Protein AF-A0A101W9V2-F1 (afdb_monomer_lite)

Sequence (228 aa):
MIPETSNEPDVVETITKSPEIYGIEGEDIVIRKGPGEKYEKLINVKATEALGETNYAQVDYSVKVIIQETNGDWSKIKVVDPEWLSNTHIGWILTKNILKSNSENEVDLKNLDSNDYEIIKTDHNSDVENFHVLIKQKAFDKESVFQFIKRFRNEHCSMNCNVLVYDSKSILPLIDKYPLKGKEYINLADHFISMSSFDAVNLKSWYPFQDFQYKEYGGQNWKKEKIK

Structure (mmCIF, N/CA/C/O backbone):
data_AF-A0A101W9V2-F1
#
_entry.id   AF-A0A101W9V2-F1
#
loop_
_atom_site.group_PDB
_atom_site.id
_atom_site.type_symbol
_atom_site.label_atom_id
_atom_site.label_alt_id
_atom_site.label_comp_id
_atom_site.label_asym_id
_atom_site.label_entity_id
_atom_site.label_seq_id
_atom_site.pdbx_PDB_ins_code
_atom_site.Cartn_x
_atom_site.Cartn_y
_atom_site.Cartn_z
_atom_site.occupancy
_atom_site.B_iso_or_equiv
_atom_site.auth_seq_id
_atom_site.auth_comp_id
_atom_site.auth_asym_id
_atom_site.auth_atom_id
_atom_site.pdbx_PDB_model_num
ATOM 1 N N . MET A 1 1 ? -68.524 35.573 22.259 1.00 42.28 1 MET A N 1
ATOM 2 C CA . MET A 1 1 ? -67.847 34.603 21.376 1.00 42.28 1 MET A CA 1
ATOM 3 C C . MET A 1 1 ? -66.360 34.855 21.498 1.00 42.28 1 MET A C 1
ATOM 5 O O . MET A 1 1 ? -65.905 35.907 21.078 1.00 42.28 1 MET A O 1
ATOM 9 N N . ILE A 1 2 ? -65.657 33.960 22.184 1.00 40.25 2 ILE A N 1
ATOM 10 C CA . ILE A 1 2 ? -64.198 33.964 22.336 1.00 40.25 2 ILE A CA 1
ATOM 11 C C . ILE A 1 2 ? -63.681 32.952 21.306 1.00 40.25 2 ILE A C 1
ATOM 13 O O . ILE A 1 2 ? -64.271 31.872 21.245 1.00 40.25 2 ILE A O 1
ATOM 17 N N . PRO A 1 3 ? -62.660 33.248 20.487 1.00 44.25 3 PRO A N 1
ATOM 18 C CA . PRO A 1 3 ? -62.034 32.221 19.676 1.00 44.25 3 PRO A CA 1
ATOM 19 C C . PRO A 1 3 ? -60.980 31.489 20.515 1.00 44.25 3 PRO A C 1
ATOM 21 O O . PRO A 1 3 ? -60.099 32.109 21.109 1.00 44.25 3 PRO A O 1
ATOM 24 N N . GLU A 1 4 ? -61.098 30.166 20.570 1.00 41.25 4 GLU A N 1
ATOM 25 C CA . GLU A 1 4 ? -60.049 29.269 21.045 1.00 41.25 4 GLU A CA 1
ATOM 26 C C . GLU A 1 4 ? -58.941 29.213 19.988 1.00 41.25 4 GLU A C 1
ATOM 28 O O . GLU A 1 4 ? -59.184 28.851 18.838 1.00 41.25 4 GLU A O 1
ATOM 33 N N . THR A 1 5 ? -57.718 29.576 20.366 1.00 39.78 5 THR A N 1
ATOM 34 C CA . THR A 1 5 ? -56.515 29.287 19.581 1.00 39.78 5 THR A CA 1
ATOM 35 C C . THR A 1 5 ? -55.883 28.012 20.126 1.00 39.78 5 THR A C 1
ATOM 37 O O . THR A 1 5 ? -55.373 27.994 21.247 1.00 39.78 5 THR A O 1
ATOM 40 N N . SER A 1 6 ? -55.943 26.946 19.332 1.00 39.81 6 SER A N 1
ATOM 41 C CA . SER A 1 6 ? -55.243 25.683 19.550 1.00 39.81 6 SER A CA 1
ATOM 42 C C . SER A 1 6 ? -53.740 25.860 19.314 1.00 39.81 6 SER A C 1
ATOM 44 O O . SER A 1 6 ? -53.325 26.125 18.187 1.00 39.81 6 SER A O 1
ATOM 46 N N . ASN A 1 7 ? -52.929 25.690 20.358 1.00 43.44 7 ASN A N 1
ATOM 47 C CA . ASN A 1 7 ? -51.488 25.480 20.220 1.00 43.44 7 ASN A CA 1
ATOM 48 C C . ASN A 1 7 ? -51.233 23.989 19.952 1.00 43.44 7 ASN A C 1
ATOM 50 O O . ASN A 1 7 ? -51.369 23.173 20.865 1.00 43.44 7 ASN A O 1
ATOM 54 N N . GLU A 1 8 ? -50.848 23.641 18.725 1.00 44.44 8 GLU A N 1
ATOM 55 C CA . GLU A 1 8 ? -50.076 22.421 18.467 1.00 44.44 8 GLU A CA 1
ATOM 56 C C . GLU A 1 8 ? -48.615 22.666 18.880 1.00 44.44 8 GLU A C 1
ATOM 58 O O . GLU A 1 8 ? -48.082 23.743 18.605 1.00 44.44 8 GLU A O 1
ATOM 63 N N . PRO A 1 9 ? -47.951 21.721 19.566 1.00 45.69 9 PRO A N 1
ATOM 64 C CA . PRO A 1 9 ? -46.537 21.856 19.877 1.00 45.69 9 PRO A CA 1
ATOM 65 C C . PRO A 1 9 ? -45.683 21.556 18.638 1.00 45.69 9 PRO A C 1
ATOM 67 O O . PRO A 1 9 ? -45.790 20.482 18.045 1.00 45.69 9 PRO A O 1
ATOM 70 N N . ASP A 1 10 ? -44.800 22.498 18.303 1.00 40.62 10 ASP A N 1
ATOM 71 C CA . ASP A 1 10 ? -43.736 22.333 17.314 1.00 40.62 10 ASP A CA 1
ATOM 72 C C . ASP A 1 10 ? -42.898 21.081 17.617 1.00 40.62 10 ASP A C 1
ATOM 74 O O . ASP A 1 10 ? -42.246 20.964 18.662 1.00 40.62 10 ASP A O 1
ATOM 78 N N . VAL A 1 11 ? -42.895 20.138 16.675 1.00 44.19 11 VAL A N 1
ATOM 79 C CA . VAL A 1 11 ? -41.969 19.006 16.660 1.00 44.19 11 VAL A CA 1
ATOM 80 C C . VAL A 1 11 ? -40.586 19.554 16.325 1.00 44.19 11 VAL A C 1
ATOM 82 O O . VAL A 1 11 ? -40.285 19.876 15.179 1.00 44.19 11 VAL A O 1
ATOM 85 N N . VAL A 1 12 ? -39.728 19.666 17.337 1.00 44.28 12 VAL A N 1
ATOM 86 C CA . VAL A 1 12 ? -38.306 19.952 17.139 1.00 44.28 12 VAL A CA 1
ATOM 87 C C . VAL A 1 12 ? -37.657 18.700 16.548 1.00 44.28 12 VAL A C 1
ATOM 89 O O . VAL A 1 12 ? -37.284 17.776 17.274 1.00 44.28 12 VAL A O 1
ATOM 92 N N . GLU A 1 13 ? -37.537 18.652 15.221 1.00 43.09 13 GLU A N 1
ATOM 93 C CA . GLU A 1 13 ? -36.696 17.672 14.534 1.00 43.09 13 GLU A CA 1
ATOM 94 C C . GLU A 1 13 ? -35.244 17.855 14.991 1.00 43.09 13 GLU A C 1
ATOM 96 O O . GLU A 1 13 ? -34.542 18.805 14.641 1.00 43.09 13 GLU A O 1
ATOM 101 N N . THR A 1 14 ? -34.786 16.926 15.823 1.00 39.94 14 THR A N 1
ATOM 102 C CA . THR A 1 14 ? -33.382 16.817 16.200 1.00 39.94 14 THR A CA 1
ATOM 103 C C . THR A 1 14 ? -32.626 16.230 15.015 1.00 39.94 14 THR A C 1
ATOM 105 O O . THR A 1 14 ? -32.646 15.027 14.776 1.00 39.94 14 THR A O 1
ATOM 108 N N . ILE A 1 15 ? -31.951 17.090 14.251 1.00 40.84 15 ILE A N 1
ATOM 109 C CA . ILE A 1 15 ? -31.034 16.678 13.185 1.00 40.84 15 ILE A CA 1
ATOM 110 C C . ILE A 1 15 ? -29.834 15.979 13.843 1.00 40.84 15 ILE A C 1
ATOM 112 O O . ILE A 1 15 ? -28.848 16.610 14.229 1.00 40.84 15 ILE A O 1
ATOM 116 N N . THR A 1 16 ? -29.909 14.660 14.015 1.00 44.31 16 THR A N 1
ATOM 117 C CA . THR A 1 16 ? -28.763 13.845 14.426 1.00 44.31 16 THR A CA 1
ATOM 118 C C . THR A 1 16 ? -27.780 13.774 13.267 1.00 44.31 16 THR A C 1
ATOM 120 O O . THR A 1 16 ? -28.012 13.064 12.290 1.00 44.31 16 THR A O 1
ATOM 123 N N . LYS A 1 17 ? -26.680 14.527 13.362 1.00 65.00 17 LYS A N 1
ATOM 124 C CA . LYS A 1 17 ? -25.562 14.441 12.418 1.00 65.00 17 LYS A CA 1
ATOM 125 C C . LYS A 1 17 ? -25.065 12.992 12.373 1.00 65.00 17 LYS A C 1
ATOM 127 O O . LYS A 1 17 ? -24.653 12.454 13.401 1.00 65.00 17 LYS A O 1
ATOM 132 N N . SER A 1 18 ? -25.121 12.369 11.198 1.00 72.44 18 SER A N 1
ATOM 133 C CA . SER A 1 18 ? -24.593 11.022 10.981 1.00 72.44 18 SER A CA 1
ATOM 134 C C . SER A 1 18 ? -23.120 10.955 11.406 1.00 72.44 18 SER A C 1
ATOM 136 O O . SER A 1 18 ? -22.381 11.917 11.160 1.00 72.44 18 SER A O 1
ATOM 138 N N . PRO A 1 19 ? -22.675 9.860 12.047 1.00 83.25 19 PRO A N 1
ATOM 139 C CA . PRO A 1 19 ? -21.282 9.719 12.448 1.00 83.25 19 PRO A CA 1
ATOM 140 C C . PRO A 1 19 ? -20.372 9.743 11.216 1.00 83.25 19 PRO A C 1
ATOM 142 O O . PRO A 1 19 ? -20.671 9.117 10.200 1.00 83.25 19 PRO A O 1
ATOM 145 N N . GLU A 1 20 ? -19.262 10.475 11.310 1.00 91.62 20 GLU A N 1
ATOM 146 C CA . GLU A 1 20 ? -18.249 10.512 10.256 1.00 91.62 20 GLU A CA 1
ATOM 147 C C . GLU A 1 20 ? -17.560 9.144 10.154 1.00 91.62 20 GLU A C 1
ATOM 149 O O . GLU A 1 20 ? -17.212 8.528 11.168 1.00 91.62 20 GLU A O 1
ATOM 154 N N . ILE A 1 21 ? -17.399 8.661 8.921 1.00 92.56 21 ILE A N 1
ATOM 155 C CA . ILE A 1 21 ? -16.782 7.372 8.610 1.00 92.56 21 ILE A CA 1
ATOM 156 C C . ILE A 1 21 ? -15.346 7.619 8.154 1.00 92.56 21 ILE A C 1
ATOM 158 O O . ILE A 1 21 ? -15.103 8.388 7.227 1.00 92.56 21 ILE A O 1
ATOM 162 N N . TYR A 1 22 ? -14.404 6.920 8.776 1.00 93.06 22 TYR A N 1
ATOM 163 C CA . TYR A 1 22 ? -12.976 7.045 8.515 1.00 93.06 22 TYR A CA 1
ATOM 164 C C . TYR A 1 22 ? -12.409 5.769 7.896 1.00 93.06 22 TYR A C 1
ATOM 166 O O . TYR A 1 22 ? -12.866 4.659 8.178 1.00 93.06 22 TYR A O 1
ATOM 174 N N . GLY A 1 23 ? -11.378 5.931 7.067 1.00 91.88 23 GLY A N 1
ATOM 175 C CA . GLY A 1 23 ? -10.517 4.824 6.653 1.00 91.88 23 GLY A CA 1
ATOM 176 C C . GLY A 1 23 ? -9.384 4.583 7.651 1.00 91.88 23 GLY A C 1
ATOM 177 O O . GLY A 1 23 ? -9.126 5.405 8.534 1.00 91.88 23 GLY A O 1
ATOM 178 N N . ILE A 1 24 ? -8.678 3.472 7.471 1.00 92.75 24 ILE A N 1
ATOM 179 C CA . ILE A 1 24 ? -7.493 3.113 8.251 1.00 92.75 24 ILE A CA 1
ATOM 180 C C . ILE A 1 24 ? -6.229 3.266 7.393 1.00 92.75 24 ILE A C 1
ATOM 182 O O . ILE A 1 24 ? -6.219 2.947 6.206 1.00 92.75 24 ILE A O 1
ATOM 186 N N . GLU A 1 25 ? -5.158 3.769 8.001 1.00 89.81 25 GLU A N 1
ATOM 187 C CA . GLU A 1 25 ? -3.814 3.826 7.430 1.00 89.81 25 GLU A CA 1
ATOM 188 C C . GLU A 1 25 ? -2.932 2.751 8.077 1.00 89.81 25 GLU A C 1
ATOM 190 O O . GLU A 1 25 ? -2.497 2.893 9.226 1.00 89.81 25 GLU A O 1
ATOM 195 N N . GLY A 1 26 ? -2.643 1.689 7.323 1.00 86.50 26 GLY A N 1
ATOM 196 C CA . GLY A 1 26 ? -1.723 0.622 7.716 1.00 86.50 26 GLY A CA 1
ATOM 197 C C . GLY A 1 26 ? -2.297 -0.782 7.548 1.00 86.50 26 GLY A C 1
ATOM 198 O O . GLY A 1 26 ? -3.392 -0.966 7.023 1.00 86.50 26 GLY A O 1
ATOM 199 N N . GLU A 1 27 ? -1.516 -1.756 8.002 1.00 88.50 27 GLU A N 1
ATOM 200 C CA . GLU A 1 27 ? -1.795 -3.195 7.965 1.00 88.50 27 GLU A CA 1
ATOM 201 C C . GLU A 1 27 ? -1.568 -3.775 9.369 1.00 88.50 27 GLU A C 1
ATOM 203 O O . GLU A 1 27 ? -0.807 -3.200 10.157 1.00 88.50 27 GLU A O 1
ATOM 208 N N . ASP A 1 28 ? -2.234 -4.889 9.686 1.00 91.38 28 ASP A N 1
ATOM 209 C CA . ASP A 1 28 ? -2.072 -5.652 10.934 1.00 91.38 28 ASP A CA 1
ATOM 210 C C . ASP A 1 28 ? -2.217 -4.822 12.229 1.00 91.38 28 ASP A C 1
ATOM 212 O O . ASP A 1 28 ? -1.580 -5.090 13.258 1.00 91.38 28 ASP A O 1
ATOM 216 N N . ILE A 1 29 ? -3.067 -3.789 12.218 1.00 95.06 29 ILE A N 1
ATOM 217 C CA . ILE A 1 29 ? -3.235 -2.891 13.364 1.00 95.06 29 ILE A CA 1
ATOM 218 C C . ILE A 1 29 ? -4.070 -3.595 14.427 1.00 95.06 29 ILE A C 1
ATOM 220 O O . ILE A 1 29 ? -5.286 -3.737 14.322 1.00 95.06 29 ILE A O 1
ATOM 224 N N . VAL A 1 30 ? -3.401 -4.015 15.495 1.00 96.81 30 VAL A N 1
ATOM 225 C CA . VAL A 1 30 ? -4.028 -4.730 16.608 1.00 96.81 30 VAL A CA 1
ATOM 226 C C . VAL A 1 30 ? -4.988 -3.830 17.385 1.00 96.81 30 VAL A C 1
ATOM 228 O O . VAL A 1 30 ? -4.591 -2.789 17.914 1.00 96.81 30 VAL A O 1
ATOM 231 N N . ILE A 1 31 ? -6.229 -4.293 17.549 1.00 97.62 31 ILE A N 1
ATOM 232 C CA . ILE A 1 31 ? -7.223 -3.646 18.407 1.00 97.62 31 ILE A CA 1
ATOM 233 C C . ILE A 1 31 ? -6.949 -4.006 19.871 1.00 97.62 31 ILE A C 1
ATOM 235 O O . ILE A 1 31 ? -6.698 -5.164 20.213 1.00 97.62 31 ILE A O 1
ATOM 239 N N . ARG A 1 32 ? -7.033 -3.020 20.768 1.00 98.06 32 ARG A N 1
ATOM 240 C CA . ARG A 1 32 ? -6.828 -3.198 22.214 1.00 98.06 32 ARG A CA 1
ATOM 241 C C . ARG A 1 32 ? -8.093 -2.954 23.022 1.00 98.06 32 ARG A C 1
ATOM 243 O O . ARG A 1 32 ? -8.984 -2.214 22.615 1.00 98.06 32 ARG A O 1
ATOM 250 N N . LYS A 1 33 ? -8.157 -3.538 24.219 1.00 97.31 33 LYS A N 1
ATOM 251 C CA . LYS A 1 33 ? -9.278 -3.340 25.153 1.00 97.31 33 LYS A CA 1
ATOM 252 C C . LYS A 1 33 ? -9.290 -1.948 25.808 1.00 97.31 33 LYS A C 1
ATOM 254 O O . LYS A 1 33 ? -10.324 -1.542 26.327 1.00 97.31 33 LYS A O 1
ATOM 259 N N . GLY A 1 34 ? -8.179 -1.205 25.770 1.00 97.12 34 GLY A N 1
ATOM 260 C CA . GLY A 1 34 ? -8.056 0.136 26.353 1.00 97.12 34 GLY A CA 1
ATOM 261 C C . GLY A 1 34 ? -7.003 1.014 25.660 1.00 97.12 34 GLY A C 1
ATOM 262 O O . GLY A 1 34 ? -6.248 0.507 24.825 1.00 97.12 34 GLY A O 1
ATOM 263 N N . PRO A 1 35 ? -6.944 2.316 25.999 1.00 96.31 35 PRO A N 1
ATOM 264 C CA . PRO A 1 35 ? -6.050 3.285 25.366 1.00 96.31 35 PRO A CA 1
ATOM 265 C C . PRO A 1 35 ? -4.607 3.108 25.852 1.00 96.31 35 PRO A C 1
ATOM 267 O O . PRO A 1 35 ? -4.233 3.572 26.930 1.00 96.31 35 PRO A O 1
ATOM 270 N N . GLY A 1 36 ? -3.784 2.407 25.073 1.00 93.56 36 GLY A N 1
ATOM 271 C CA . GLY A 1 36 ? -2.365 2.223 25.378 1.00 93.56 36 GLY A CA 1
ATOM 272 C C . GLY A 1 36 ? -1.868 0.798 25.188 1.00 93.56 36 GLY A C 1
ATOM 273 O O . GLY A 1 36 ? -2.618 -0.173 25.269 1.00 93.56 36 GLY A O 1
ATOM 274 N N . GLU A 1 37 ? -0.555 0.655 25.026 1.00 92.88 37 GLU A N 1
ATOM 275 C CA . GLU A 1 37 ? 0.076 -0.652 24.812 1.00 92.88 37 GLU A CA 1
ATOM 276 C C . GLU A 1 37 ? 0.022 -1.580 26.030 1.00 92.88 37 GLU A C 1
ATOM 278 O O . GLU A 1 37 ? 0.095 -2.800 25.874 1.00 92.88 37 GLU A O 1
ATOM 283 N N . LYS A 1 38 ? -0.166 -1.009 27.226 1.00 95.00 38 LYS A N 1
ATOM 284 C CA . LYS A 1 38 ? -0.354 -1.749 28.482 1.00 95.00 38 LYS A CA 1
ATOM 285 C C . LYS A 1 38 ? -1.664 -2.539 28.534 1.00 95.00 38 LYS A C 1
ATOM 287 O O . LYS A 1 38 ? -1.792 -3.444 29.349 1.00 95.00 38 LYS A O 1
ATOM 292 N N . TYR A 1 39 ? -2.646 -2.170 27.713 1.00 96.50 39 TYR A N 1
ATOM 293 C CA . TYR A 1 39 ? -3.928 -2.859 27.675 1.00 96.50 39 TYR A CA 1
ATOM 294 C C . TYR A 1 39 ? -3.847 -4.094 26.785 1.00 96.50 39 TYR A C 1
ATOM 296 O O . TYR A 1 39 ? -3.211 -4.087 25.725 1.00 96.50 39 TYR A O 1
ATOM 304 N N . GLU A 1 40 ? -4.537 -5.145 27.220 1.00 96.69 40 GLU A N 1
ATOM 305 C CA . GLU A 1 40 ? -4.641 -6.403 26.492 1.00 96.69 40 GLU A CA 1
ATOM 306 C C . GLU A 1 40 ? -5.143 -6.194 25.061 1.00 96.69 40 GLU A C 1
ATOM 308 O O . GLU A 1 40 ? -5.975 -5.324 24.774 1.00 96.69 40 GLU A O 1
ATOM 313 N N . LYS A 1 41 ? -4.659 -7.054 24.167 1.00 97.38 41 LYS A N 1
ATOM 314 C CA . LYS A 1 41 ? -5.172 -7.172 22.806 1.00 97.38 41 LYS A CA 1
ATOM 315 C C . LYS A 1 41 ? -6.596 -7.733 22.844 1.00 97.38 41 LYS A C 1
ATOM 317 O O . LYS A 1 41 ? -6.926 -8.576 23.681 1.00 97.38 41 LYS A O 1
ATOM 322 N N . LEU A 1 42 ? -7.445 -7.264 21.940 1.00 97.00 42 LEU A N 1
ATOM 323 C CA . LEU A 1 42 ? -8.782 -7.807 21.753 1.00 97.00 42 LEU A CA 1
ATOM 324 C C . LEU A 1 42 ? -8.670 -9.185 21.089 1.00 97.00 42 LEU A C 1
ATOM 326 O O . LEU A 1 42 ? -7.966 -9.335 20.096 1.00 97.00 42 LEU A O 1
ATOM 330 N N . ILE A 1 43 ? -9.335 -10.196 21.644 1.00 96.12 43 ILE A N 1
ATOM 331 C CA . ILE A 1 43 ? -9.330 -11.559 21.096 1.00 96.12 43 ILE A CA 1
ATOM 332 C C . ILE A 1 43 ? -10.380 -11.649 19.988 1.00 96.12 43 ILE A C 1
ATOM 334 O O . ILE A 1 43 ? -11.530 -11.254 20.183 1.00 96.12 43 ILE A O 1
ATOM 338 N N . ASN A 1 44 ? -10.000 -12.211 18.844 1.00 94.06 44 ASN A N 1
ATOM 339 C CA . ASN A 1 44 ? -10.925 -12.611 17.795 1.00 94.06 44 ASN A CA 1
ATOM 340 C C . ASN A 1 44 ? -11.467 -14.006 18.133 1.00 94.06 44 ASN A C 1
ATOM 342 O O . ASN A 1 44 ? -10.858 -15.021 17.792 1.00 94.06 44 ASN A O 1
ATOM 346 N N . VAL A 1 45 ? -12.600 -14.045 18.841 1.00 92.69 45 VAL A N 1
ATOM 347 C CA . VAL A 1 45 ? -13.213 -15.290 19.338 1.00 92.69 45 VAL A CA 1
ATOM 348 C C . VAL A 1 45 ? -13.503 -16.262 18.194 1.00 92.69 45 VAL A C 1
ATOM 350 O O . VAL A 1 45 ? -13.077 -17.408 18.262 1.00 92.69 45 VAL A O 1
ATOM 353 N N . LYS A 1 46 ? -14.110 -15.788 17.097 1.00 90.12 46 LYS A N 1
ATOM 354 C CA . LYS A 1 46 ? -14.453 -16.633 15.940 1.00 90.12 46 LYS A CA 1
ATOM 355 C C . LYS A 1 46 ? -13.222 -17.288 15.312 1.00 90.12 46 LYS A C 1
ATOM 357 O O . LYS A 1 46 ? -13.234 -18.485 15.051 1.00 90.12 46 LYS A O 1
ATOM 362 N N . ALA A 1 47 ? -12.159 -16.515 15.075 1.00 89.19 47 ALA A N 1
ATOM 363 C CA . ALA A 1 47 ? -10.921 -17.061 14.517 1.00 89.19 47 ALA A CA 1
ATOM 364 C C . ALA A 1 47 ? -10.225 -18.007 15.506 1.00 89.19 47 ALA A C 1
ATOM 366 O O . ALA A 1 47 ? -9.717 -19.047 15.104 1.00 89.19 47 ALA A O 1
ATOM 367 N N . THR A 1 48 ? -10.255 -17.678 16.800 1.00 92.88 48 THR A N 1
ATOM 368 C CA . THR A 1 48 ? -9.659 -18.515 17.850 1.00 92.88 48 THR A CA 1
ATOM 369 C C . THR A 1 48 ? -10.339 -19.877 17.943 1.00 92.88 48 THR A C 1
ATOM 371 O O . THR A 1 48 ? -9.668 -20.902 18.003 1.00 92.88 48 THR A O 1
ATOM 374 N N . GLU A 1 49 ? -11.671 -19.898 17.903 1.00 93.00 49 GLU A N 1
ATOM 375 C CA . GLU A 1 49 ? -12.464 -21.128 17.899 1.00 93.00 49 GLU A CA 1
ATOM 376 C C . GLU A 1 49 ? -12.244 -21.952 16.624 1.00 93.00 49 GLU A C 1
ATOM 378 O O . GLU A 1 49 ? -12.129 -23.172 16.701 1.00 93.00 49 GLU A O 1
ATOM 383 N N 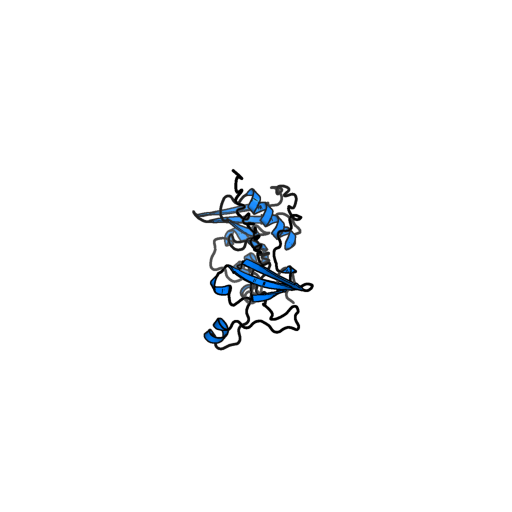. ALA A 1 50 ? -12.149 -21.301 15.460 1.00 92.00 50 ALA A N 1
ATOM 384 C CA . ALA A 1 50 ? -11.970 -21.982 14.178 1.00 92.00 50 ALA A CA 1
ATOM 385 C C . ALA A 1 50 ? -10.562 -22.571 13.985 1.00 92.00 50 ALA A C 1
ATOM 387 O O . ALA A 1 50 ? -10.425 -23.632 13.379 1.00 92.00 50 ALA A O 1
ATOM 388 N N . LEU A 1 51 ? -9.523 -21.885 14.474 1.00 91.81 51 LEU A N 1
ATOM 389 C CA . LEU A 1 51 ? -8.120 -22.263 14.261 1.00 91.81 51 LEU A CA 1
ATOM 390 C C . LEU A 1 51 ? -7.514 -23.043 15.436 1.00 91.81 51 LEU A C 1
ATOM 392 O O . LEU A 1 51 ? -6.454 -23.644 15.287 1.00 91.81 51 LEU A O 1
ATOM 396 N N . GLY A 1 52 ? -8.169 -23.056 16.601 1.00 92.25 52 GLY A N 1
ATOM 397 C CA . GLY A 1 52 ? -7.679 -23.753 17.795 1.00 92.25 52 GLY A CA 1
ATOM 398 C C . GLY A 1 52 ? -6.494 -23.065 18.484 1.00 92.25 52 GLY A C 1
ATOM 399 O O . GLY A 1 52 ? -5.898 -23.634 19.396 1.00 92.25 52 GLY A O 1
ATOM 400 N N . GLU A 1 53 ? -6.162 -21.838 18.082 1.00 93.56 53 GLU A N 1
ATOM 401 C CA . GLU A 1 53 ? -5.101 -21.020 18.668 1.00 93.56 53 GLU A CA 1
ATOM 402 C C . GLU A 1 53 ? -5.571 -19.578 18.888 1.00 93.56 53 GLU A C 1
ATOM 404 O O . GLU A 1 53 ? -6.447 -19.080 18.180 1.00 93.56 53 GLU A O 1
ATOM 409 N N . THR A 1 54 ? -4.996 -18.888 19.879 1.00 93.69 54 THR A N 1
ATOM 410 C CA . THR A 1 54 ? -5.406 -17.514 20.212 1.00 93.69 54 THR A CA 1
ATOM 411 C C . THR A 1 54 ? -5.116 -16.564 19.054 1.00 93.69 54 THR A C 1
ATOM 413 O O . THR A 1 54 ? -3.963 -16.240 18.780 1.00 93.69 54 THR A O 1
ATOM 416 N N . ASN A 1 55 ? -6.180 -16.049 18.444 1.00 94.31 55 ASN A N 1
ATOM 417 C CA . ASN A 1 55 ? -6.121 -15.042 17.395 1.00 94.31 55 ASN A CA 1
ATOM 418 C C . ASN A 1 55 ? -6.606 -13.694 17.932 1.00 94.31 55 ASN A C 1
ATOM 420 O O . ASN A 1 55 ? -7.594 -13.616 18.663 1.00 94.31 55 ASN A O 1
ATOM 424 N N . TYR A 1 56 ? -5.919 -12.614 17.567 1.00 96.06 56 TYR A N 1
ATOM 425 C CA . TYR A 1 56 ? -6.260 -11.261 18.011 1.00 96.06 56 TYR A CA 1
ATOM 426 C C . TYR A 1 56 ? -6.982 -10.488 16.909 1.00 96.06 56 TYR A C 1
ATOM 428 O O . TYR A 1 56 ? -6.698 -10.663 15.730 1.00 96.06 56 TYR A O 1
ATOM 436 N N . ALA A 1 57 ? -7.920 -9.628 17.300 1.00 95.94 57 ALA A N 1
ATOM 437 C CA . ALA A 1 57 ? -8.623 -8.747 16.381 1.00 95.94 57 ALA A CA 1
ATOM 438 C C . ALA A 1 57 ? -7.670 -7.666 15.853 1.00 95.94 57 ALA A C 1
ATOM 440 O O . ALA A 1 57 ? -6.935 -7.028 16.619 1.00 95.94 57 ALA A O 1
ATOM 441 N N . GLN A 1 58 ? -7.700 -7.464 14.542 1.00 96.12 58 GLN A N 1
ATOM 442 C CA . GLN A 1 58 ? -6.849 -6.534 13.813 1.00 96.12 58 GLN A CA 1
ATOM 443 C C . GLN A 1 58 ? -7.688 -5.791 12.777 1.00 96.12 58 GLN A C 1
ATOM 445 O O . GLN A 1 58 ? -8.736 -6.274 12.355 1.00 96.12 58 GLN A O 1
ATOM 450 N N . VAL A 1 59 ? -7.235 -4.605 12.394 1.00 95.56 59 VAL A N 1
ATOM 451 C CA . VAL A 1 59 ? -7.790 -3.830 11.284 1.00 95.56 59 VAL A CA 1
ATOM 452 C C . VAL A 1 59 ? -6.672 -3.411 10.346 1.00 95.56 59 VAL A C 1
ATOM 454 O O . VAL A 1 59 ? -5.519 -3.271 10.752 1.00 95.56 59 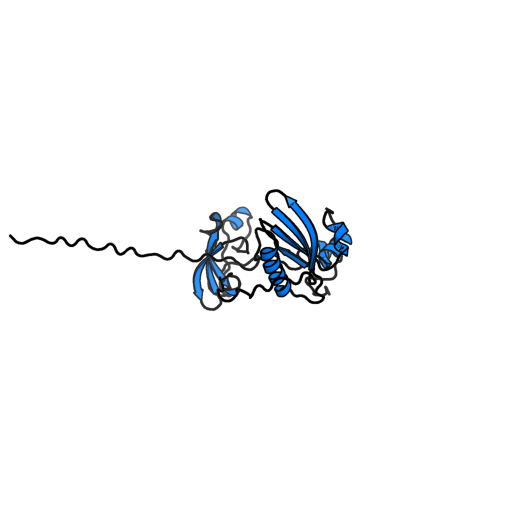VAL A O 1
ATOM 457 N N . ASP A 1 60 ? -7.028 -3.176 9.096 1.00 93.12 60 ASP A N 1
ATOM 458 C CA . ASP A 1 60 ? -6.136 -2.684 8.056 1.00 93.12 60 ASP A CA 1
ATOM 459 C C . ASP A 1 60 ? -6.887 -1.678 7.170 1.00 93.12 60 ASP A C 1
ATOM 461 O O . ASP A 1 60 ? -8.033 -1.311 7.442 1.00 93.12 60 ASP A O 1
ATOM 465 N N . TYR A 1 61 ? -6.235 -1.207 6.112 1.00 89.25 61 TYR A N 1
ATOM 466 C CA . TYR A 1 61 ? -6.784 -0.242 5.161 1.00 89.25 61 TYR A CA 1
ATOM 467 C C . TYR A 1 61 ? -8.109 -0.658 4.490 1.00 89.25 61 TYR A C 1
ATOM 469 O O . TYR A 1 61 ? -8.770 0.210 3.911 1.00 89.25 61 TYR A O 1
ATOM 477 N N . SER A 1 62 ? -8.497 -1.939 4.541 1.00 89.44 62 SER A N 1
ATOM 478 C CA . SER A 1 62 ? -9.718 -2.450 3.908 1.00 89.44 62 SER A CA 1
ATOM 479 C C . SER A 1 62 ? -10.990 -2.124 4.690 1.00 89.44 62 SER A C 1
ATOM 481 O O . SER A 1 62 ? -12.079 -2.169 4.121 1.00 89.44 62 SER A O 1
ATOM 483 N N . VAL A 1 63 ? -10.883 -1.752 5.973 1.00 93.06 63 VAL A N 1
ATOM 484 C CA . VAL A 1 63 ? -12.060 -1.479 6.809 1.00 93.06 63 VAL A CA 1
ATOM 485 C C . VAL A 1 63 ? -12.415 0.006 6.860 1.00 93.06 63 VAL A C 1
ATOM 487 O O . VAL A 1 63 ? -11.564 0.896 6.747 1.00 93.06 63 VAL A O 1
ATOM 490 N N . LYS A 1 64 ? -13.694 0.287 7.118 1.00 93.62 64 LYS A N 1
ATOM 491 C CA . LYS A 1 64 ? -14.171 1.609 7.537 1.00 93.62 64 LYS A CA 1
ATOM 492 C C . LYS A 1 64 ? -14.603 1.584 8.989 1.00 93.62 64 LYS A C 1
ATOM 494 O O . LYS A 1 64 ? -15.200 0.614 9.461 1.00 93.62 64 LYS A O 1
ATOM 499 N N . VAL A 1 65 ? -14.328 2.672 9.698 1.00 96.00 65 VAL A N 1
ATOM 500 C CA . VAL A 1 65 ? -14.582 2.784 11.134 1.00 96.00 65 VAL A CA 1
ATOM 501 C C . VAL A 1 65 ? -15.275 4.090 11.485 1.00 96.00 65 VAL A C 1
ATOM 503 O O . VAL A 1 65 ? -15.115 5.098 10.805 1.00 96.00 65 VAL A O 1
ATOM 506 N N . ILE A 1 66 ? -15.990 4.087 12.602 1.00 96.12 66 ILE A N 1
ATOM 507 C CA . ILE A 1 66 ? -16.389 5.308 13.306 1.00 96.12 66 ILE A CA 1
ATOM 508 C C . ILE A 1 66 ? -15.550 5.448 14.576 1.00 96.12 66 ILE A C 1
ATOM 510 O O . ILE A 1 66 ? -15.198 4.445 15.206 1.00 96.12 66 ILE A O 1
ATOM 514 N N . ILE A 1 67 ? -15.250 6.683 14.974 1.00 96.38 67 ILE A N 1
ATOM 515 C CA . ILE A 1 67 ? -14.607 6.972 16.261 1.00 96.38 67 ILE A CA 1
ATOM 516 C C . ILE A 1 67 ? -15.702 7.132 17.319 1.00 96.38 67 ILE A C 1
ATOM 518 O O . ILE A 1 67 ? -16.569 7.992 17.195 1.00 96.38 67 ILE A O 1
ATOM 522 N N . GLN A 1 68 ? -15.659 6.306 18.363 1.00 96.19 68 GLN A N 1
ATOM 523 C CA . GLN A 1 68 ? -16.570 6.385 19.509 1.00 96.19 68 GLN A CA 1
ATOM 524 C C . GLN A 1 68 ? -16.015 7.270 20.630 1.00 96.19 68 GLN A C 1
ATOM 526 O O . GLN A 1 68 ? -16.775 7.937 21.322 1.00 96.19 68 GLN A O 1
ATOM 531 N N . GLU A 1 69 ? -14.696 7.254 20.831 1.00 95.75 69 GLU A N 1
ATOM 532 C CA . GLU A 1 69 ? -14.019 7.971 21.915 1.00 95.75 69 GLU A CA 1
ATOM 533 C C . GLU A 1 69 ? -12.558 8.246 21.533 1.00 95.75 69 GLU A C 1
ATOM 535 O O . GLU A 1 69 ? -11.985 7.538 20.704 1.00 95.75 69 GLU A O 1
ATOM 540 N N . THR A 1 70 ? -11.927 9.259 22.129 1.00 96.00 70 THR A N 1
ATOM 541 C CA . THR A 1 70 ? -10.481 9.512 22.010 1.00 96.00 70 THR A CA 1
ATOM 542 C C . THR A 1 70 ? -9.886 9.801 23.384 1.00 96.00 70 THR A C 1
ATOM 544 O O . THR A 1 70 ? -10.478 10.524 24.179 1.00 96.00 70 THR A O 1
ATOM 547 N N . ASN A 1 71 ? -8.713 9.233 23.658 1.00 96.44 71 ASN A N 1
ATOM 548 C CA . ASN A 1 71 ? -7.956 9.404 24.892 1.00 96.44 71 ASN A CA 1
ATOM 549 C C . ASN A 1 71 ? -6.459 9.473 24.553 1.00 96.44 71 ASN A C 1
ATOM 551 O O . ASN A 1 71 ? -5.832 8.458 24.236 1.00 96.44 71 ASN A O 1
ATOM 555 N N . GLY A 1 72 ? -5.904 10.687 24.581 1.00 94.88 72 GLY A N 1
ATOM 556 C CA . GLY A 1 72 ? -4.537 10.952 24.131 1.00 94.88 72 GLY A CA 1
ATOM 557 C C . GLY A 1 72 ? -4.332 10.529 22.674 1.00 94.88 72 GLY A C 1
ATOM 558 O O . GLY A 1 72 ? -5.147 10.842 21.806 1.00 94.88 72 GLY A O 1
ATOM 559 N N . ASP A 1 73 ? -3.273 9.760 22.425 1.00 96.50 73 ASP A N 1
ATOM 560 C CA . ASP A 1 73 ? -2.911 9.259 21.091 1.00 96.50 73 ASP A CA 1
ATOM 561 C C . ASP A 1 73 ? -3.730 8.040 20.637 1.00 96.50 73 ASP A C 1
ATOM 563 O O . ASP A 1 73 ? -3.378 7.392 19.649 1.00 96.50 73 ASP A O 1
ATOM 567 N N . TRP A 1 74 ? -4.801 7.697 21.357 1.00 97.94 74 TRP A N 1
ATOM 568 C CA . TRP A 1 74 ? -5.624 6.521 21.091 1.00 97.94 74 TRP A CA 1
ATOM 569 C C . TRP A 1 74 ? -7.071 6.903 20.816 1.00 97.94 74 TRP A C 1
ATOM 571 O O . TRP A 1 74 ? -7.659 7.724 21.519 1.00 97.94 74 TRP A O 1
ATOM 581 N N . SER A 1 75 ? -7.680 6.223 19.851 1.00 97.88 75 SER A N 1
ATOM 582 C CA . SER A 1 75 ? -9.102 6.340 19.550 1.00 97.88 75 SER A CA 1
ATOM 583 C C . SER A 1 75 ? -9.775 4.983 19.681 1.00 97.88 75 SER A C 1
ATOM 585 O O . SER A 1 75 ? -9.274 3.970 19.185 1.00 97.88 75 SER A O 1
ATOM 587 N N . LYS A 1 76 ? -10.930 4.968 20.347 1.00 98.00 76 LYS A N 1
ATOM 588 C CA . LYS A 1 76 ? -11.829 3.823 20.363 1.00 98.00 76 LYS A CA 1
ATOM 589 C C . LYS A 1 76 ? -12.621 3.826 19.069 1.00 98.00 76 LYS A C 1
ATOM 591 O O . LYS A 1 76 ? -13.394 4.749 18.818 1.00 98.00 76 LYS A O 1
ATOM 596 N N . ILE A 1 77 ? -12.431 2.798 18.265 1.00 97.56 77 ILE A N 1
ATOM 597 C CA . ILE A 1 77 ? -13.096 2.612 16.986 1.00 97.56 77 ILE A CA 1
ATOM 598 C C . ILE A 1 77 ? -14.181 1.542 17.082 1.00 97.56 77 ILE A C 1
ATOM 600 O O . ILE A 1 77 ? -14.119 0.630 17.912 1.00 97.56 77 ILE A O 1
ATOM 604 N N . LYS A 1 78 ? -15.152 1.635 16.179 1.00 97.56 78 LYS A N 1
ATOM 605 C CA . LYS A 1 78 ? -16.039 0.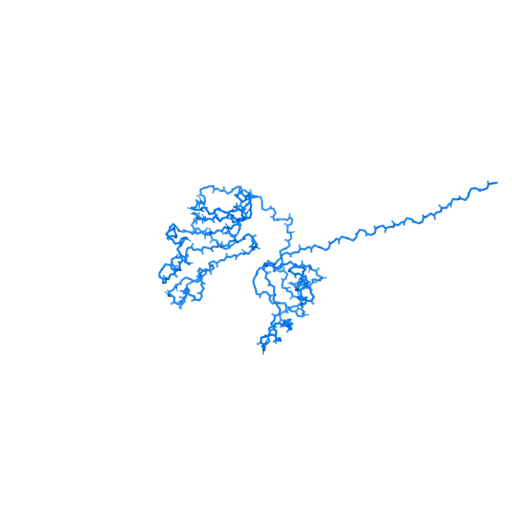535 15.807 1.00 97.56 78 LYS A CA 1
ATOM 606 C C . LYS A 1 78 ? -15.962 0.367 14.295 1.00 97.56 78 LYS A C 1
ATOM 608 O O . LYS A 1 78 ? -16.199 1.336 13.575 1.00 97.56 78 LYS A O 1
ATOM 613 N N . VAL A 1 79 ? -15.650 -0.840 13.828 1.00 96.94 79 VAL A N 1
ATOM 614 C CA . VAL A 1 79 ? -15.761 -1.172 12.401 1.00 96.94 79 VAL A CA 1
ATOM 615 C C . VAL A 1 79 ? -17.223 -1.052 11.966 1.00 96.94 79 VAL A C 1
ATOM 617 O O . VAL A 1 79 ? -18.132 -1.473 12.681 1.00 96.94 79 VAL A O 1
ATOM 620 N N . VAL A 1 80 ? -17.454 -0.438 10.813 1.00 96.25 80 VAL A N 1
ATOM 621 C CA . VAL A 1 80 ? -18.780 -0.309 10.187 1.00 96.25 80 VAL A CA 1
ATOM 622 C C . VAL A 1 80 ? -18.830 -0.953 8.806 1.00 96.25 80 VAL A C 1
ATOM 624 O O . VAL A 1 80 ? -19.910 -1.319 8.361 1.00 96.25 80 VAL A O 1
ATOM 627 N N . ASP A 1 81 ? -17.672 -1.160 8.180 1.00 92.19 81 ASP A N 1
ATOM 628 C CA . ASP A 1 81 ? -17.524 -1.879 6.920 1.00 92.19 81 ASP A CA 1
ATOM 629 C C . ASP A 1 81 ? -16.222 -2.700 6.966 1.00 92.19 81 ASP A C 1
ATOM 631 O O . ASP A 1 81 ? -15.184 -2.135 7.323 1.00 92.19 81 ASP A O 1
ATOM 635 N N . PRO A 1 82 ? -16.251 -4.010 6.675 1.00 93.38 82 PRO A N 1
ATOM 636 C CA . PRO A 1 82 ? -17.436 -4.799 6.355 1.00 93.38 82 PRO A CA 1
ATOM 637 C C . PRO A 1 82 ? -18.324 -5.094 7.575 1.00 93.38 82 PRO A C 1
ATOM 639 O O . PRO A 1 82 ? -17.859 -5.246 8.708 1.00 93.38 82 PRO A O 1
ATOM 642 N N . GLU A 1 83 ? -19.633 -5.221 7.337 1.00 92.88 83 GLU A N 1
ATOM 643 C CA . GLU A 1 83 ? -20.652 -5.334 8.394 1.00 92.88 83 GLU A CA 1
ATOM 644 C C . GLU A 1 83 ? -20.416 -6.518 9.350 1.00 92.88 83 GLU A C 1
ATOM 646 O O . GLU A 1 83 ? -20.646 -6.408 10.557 1.00 92.88 83 GLU A O 1
ATOM 651 N N . TRP A 1 84 ? -19.890 -7.640 8.849 1.00 90.69 84 TRP A N 1
ATOM 652 C CA . TRP A 1 84 ? -19.644 -8.852 9.642 1.00 90.69 84 TRP A CA 1
ATOM 653 C C . TRP A 1 84 ? -18.589 -8.668 10.748 1.00 90.69 84 TRP A C 1
ATOM 655 O O . TRP A 1 84 ? -18.559 -9.453 11.704 1.00 90.69 84 TRP A O 1
ATOM 665 N N . LEU A 1 85 ? -17.768 -7.614 10.666 1.00 93.94 85 LEU A N 1
ATOM 666 C CA . LEU A 1 85 ? -16.818 -7.216 11.706 1.00 93.94 85 LEU A CA 1
ATOM 667 C C . LEU A 1 85 ? -17.420 -6.249 12.735 1.00 93.94 85 LEU A C 1
ATOM 669 O O . LEU A 1 85 ? -16.886 -6.130 13.839 1.00 93.94 85 LEU A O 1
ATOM 673 N N . SER A 1 86 ? -18.547 -5.603 12.432 1.00 93.69 86 SER A N 1
ATOM 674 C CA . SER A 1 86 ? -19.037 -4.434 13.178 1.00 93.69 86 SER A CA 1
ATOM 675 C C . SER A 1 86 ? -19.339 -4.673 14.658 1.00 93.69 86 SER A C 1
ATOM 677 O O . SER A 1 86 ? -19.157 -3.783 15.489 1.00 93.69 86 SER A O 1
ATOM 679 N N . ASN A 1 87 ? -19.764 -5.887 15.008 1.00 92.88 87 ASN A N 1
ATOM 680 C CA . ASN A 1 87 ? -20.086 -6.266 16.386 1.00 92.88 87 ASN A CA 1
ATOM 681 C C . ASN A 1 87 ? -18.900 -6.883 17.139 1.00 92.88 87 ASN A C 1
ATOM 683 O O . ASN A 1 87 ? -19.004 -7.137 18.335 1.00 92.88 87 ASN A O 1
ATOM 687 N N . THR A 1 88 ? -17.786 -7.151 16.454 1.00 93.94 88 THR A N 1
ATOM 688 C CA . THR A 1 88 ? -16.634 -7.863 17.035 1.00 93.94 88 THR A CA 1
ATOM 689 C C . THR A 1 88 ? -15.374 -7.009 17.090 1.00 93.94 88 THR A C 1
ATOM 691 O O . THR A 1 88 ? -14.572 -7.176 18.001 1.00 93.94 88 THR A O 1
ATOM 694 N N . HIS A 1 89 ? -15.204 -6.072 16.159 1.00 96.69 89 HIS A N 1
ATOM 695 C CA . HIS A 1 89 ? -14.019 -5.227 16.044 1.00 96.69 89 HIS A CA 1
ATOM 696 C C . HIS A 1 89 ? -14.309 -3.840 16.625 1.00 96.69 89 HIS A C 1
ATOM 698 O O . HIS A 1 89 ? -14.467 -2.845 15.914 1.00 96.69 89 HIS A O 1
ATOM 704 N N . ILE A 1 90 ? -14.422 -3.814 17.957 1.00 97.62 90 ILE A N 1
ATOM 705 C CA . ILE A 1 90 ? -14.661 -2.612 18.760 1.00 97.62 90 ILE A CA 1
ATOM 706 C C . ILE A 1 90 ? -13.570 -2.512 19.823 1.00 97.62 90 ILE A C 1
ATOM 708 O O . ILE A 1 90 ? -13.455 -3.376 20.692 1.00 97.62 90 ILE A O 1
ATOM 712 N N . GLY A 1 91 ? -12.781 -1.444 19.787 1.00 97.62 91 GLY A N 1
ATOM 713 C CA . GLY A 1 91 ? -11.693 -1.245 20.739 1.00 97.62 91 GLY A CA 1
ATOM 714 C C . GLY A 1 91 ? -10.761 -0.118 20.330 1.00 97.62 91 GLY A C 1
ATOM 715 O O . GLY A 1 91 ? -11.117 0.724 19.518 1.00 97.62 91 GLY A O 1
ATOM 716 N N . TRP A 1 92 ? -9.578 -0.076 20.924 1.00 98.44 92 TRP A N 1
ATOM 717 C CA . TRP A 1 92 ? -8.661 1.052 20.835 1.00 98.44 92 TRP A CA 1
ATOM 718 C C . TRP A 1 92 ? -7.513 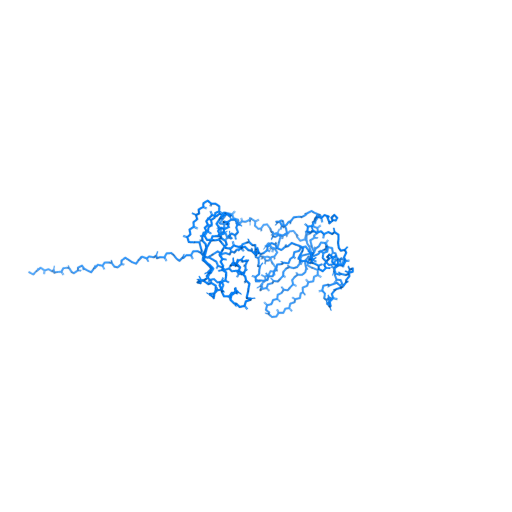0.782 19.869 1.00 98.44 92 TRP A C 1
ATOM 720 O O . TRP A 1 92 ? -6.868 -0.265 19.949 1.00 98.44 92 TRP A O 1
ATOM 730 N N . ILE A 1 93 ? -7.232 1.760 19.012 1.00 97.88 93 ILE A N 1
ATOM 731 C CA . ILE A 1 93 ? -6.058 1.809 18.132 1.00 97.88 93 ILE A CA 1
ATOM 732 C C . ILE A 1 93 ? -5.370 3.171 18.270 1.00 97.88 93 ILE A C 1
ATOM 734 O O . ILE A 1 93 ? -5.954 4.111 18.816 1.00 97.88 93 ILE A O 1
ATOM 738 N N . LEU A 1 94 ? -4.135 3.293 17.779 1.00 96.88 94 LEU A N 1
ATOM 739 C CA . LEU A 1 94 ? -3.458 4.588 17.725 1.00 96.88 94 LEU A CA 1
ATOM 740 C C . LEU A 1 94 ? -4.170 5.510 16.728 1.00 96.88 94 LEU A C 1
ATOM 742 O O . LEU A 1 94 ? -4.404 5.139 15.580 1.00 96.88 94 LEU A O 1
ATOM 746 N N . THR A 1 95 ? -4.459 6.740 17.144 1.00 95.50 95 THR A N 1
ATOM 747 C CA . THR A 1 95 ? -5.169 7.748 16.342 1.00 95.50 95 THR A CA 1
ATOM 748 C C . THR A 1 95 ? -4.449 8.055 15.029 1.00 95.50 95 THR A C 1
ATOM 750 O O . THR A 1 95 ? -5.100 8.337 14.027 1.00 95.50 95 THR A O 1
ATOM 753 N N . LYS A 1 96 ? -3.111 7.950 15.004 1.00 93.62 96 LYS A N 1
ATOM 754 C CA . LYS A 1 96 ? -2.295 8.143 13.792 1.00 93.62 96 LYS A CA 1
ATOM 755 C C . LYS A 1 96 ? -2.620 7.158 12.663 1.00 93.62 96 LYS A C 1
ATOM 757 O O . LYS A 1 96 ? -2.236 7.407 11.533 1.00 93.62 96 LYS A O 1
ATOM 762 N N . ASN A 1 97 ? -3.272 6.035 12.972 1.00 93.94 97 ASN A N 1
ATOM 763 C CA . ASN A 1 97 ? -3.682 5.036 11.990 1.00 93.94 97 ASN A CA 1
ATOM 764 C C . ASN A 1 97 ? -5.074 5.313 11.406 1.00 93.94 97 ASN A C 1
ATOM 766 O O . ASN A 1 97 ? -5.586 4.487 10.660 1.00 93.94 97 ASN A O 1
ATOM 770 N N . ILE A 1 98 ? -5.718 6.430 11.751 1.00 93.94 98 ILE A N 1
ATOM 771 C CA . ILE A 1 98 ? -7.043 6.785 11.242 1.00 93.94 98 ILE A CA 1
ATOM 772 C C . ILE A 1 98 ? -6.893 7.905 10.216 1.00 93.94 98 ILE A C 1
ATOM 774 O O . ILE A 1 98 ? -6.369 8.976 10.523 1.00 93.94 98 ILE A O 1
ATOM 778 N N . LEU A 1 99 ? -7.409 7.672 9.009 1.00 89.81 99 LEU A N 1
ATOM 779 C CA . LEU A 1 99 ? -7.450 8.659 7.935 1.00 89.81 99 LEU A CA 1
ATOM 780 C C . LEU A 1 99 ? -8.547 9.680 8.230 1.00 89.81 99 LEU A C 1
ATOM 782 O O . LEU A 1 99 ? -9.691 9.532 7.796 1.00 89.81 99 LEU A O 1
ATOM 786 N N . LYS A 1 100 ? -8.201 10.713 8.996 1.00 83.75 100 LYS A N 1
ATOM 787 C CA . LYS A 1 100 ? -9.073 11.872 9.186 1.00 83.75 100 LYS A CA 1
ATOM 788 C C . LYS A 1 100 ? -9.101 12.685 7.899 1.00 83.75 100 LYS A C 1
ATOM 790 O O . LYS A 1 100 ? -8.060 12.863 7.260 1.00 83.75 100 LYS A O 1
ATOM 795 N N . SER A 1 101 ? -10.285 13.171 7.522 1.00 63.97 101 SER A N 1
ATOM 796 C CA . SER A 1 101 ? -10.390 14.177 6.473 1.00 63.97 101 SER A CA 1
ATOM 797 C C . SER A 1 101 ? -9.727 15.451 7.003 1.00 63.97 101 SER A C 1
ATOM 799 O O . SER A 1 101 ? -10.323 16.280 7.681 1.00 63.97 101 SER A O 1
ATOM 801 N N . ASN A 1 102 ? -8.421 15.584 6.785 1.00 51.34 102 ASN A N 1
ATOM 802 C CA . ASN A 1 102 ? -7.796 16.880 6.944 1.00 51.34 102 ASN A CA 1
ATOM 803 C C . ASN A 1 102 ? -8.343 17.717 5.791 1.00 51.34 102 ASN A C 1
ATOM 805 O O . ASN A 1 102 ? -7.832 17.636 4.676 1.00 51.34 102 ASN A O 1
ATOM 809 N N . SER A 1 103 ? -9.343 18.551 6.074 1.00 45.50 103 SER A N 1
ATOM 810 C CA . SER A 1 103 ? -9.699 19.706 5.241 1.00 45.50 103 SER A CA 1
ATOM 811 C C . SER A 1 103 ? -8.495 20.632 4.980 1.00 45.50 103 SER A C 1
ATOM 813 O O . SER A 1 103 ? -8.592 21.562 4.195 1.00 45.50 103 SER A O 1
ATOM 815 N N . GLU A 1 104 ? -7.351 20.371 5.620 1.00 40.19 104 GLU A N 1
ATOM 816 C CA . GLU A 1 104 ? -6.075 21.074 5.477 1.00 40.19 104 GLU A CA 1
ATOM 817 C C . GLU A 1 104 ? -5.055 20.362 4.560 1.00 40.19 104 GLU A C 1
ATOM 819 O O . GLU A 1 104 ? -3.954 20.867 4.377 1.00 40.19 104 GLU A O 1
ATOM 824 N N . ASN A 1 105 ? -5.399 19.213 3.959 1.00 43.59 105 ASN A N 1
ATOM 825 C CA . ASN A 1 105 ? -4.559 18.510 2.975 1.00 43.59 105 ASN A CA 1
ATOM 826 C C . ASN A 1 105 ? -5.235 18.397 1.598 1.00 43.59 105 ASN A C 1
ATOM 828 O O . ASN A 1 105 ? -4.964 17.450 0.852 1.00 43.59 105 ASN A O 1
ATOM 832 N N . GLU A 1 106 ? -6.047 19.382 1.202 1.00 47.81 106 GLU A N 1
ATOM 833 C CA . GLU A 1 106 ? -5.996 19.801 -0.202 1.00 47.81 106 GLU A CA 1
ATOM 834 C C . GLU A 1 106 ? -4.582 20.345 -0.430 1.00 47.81 106 GLU A C 1
ATOM 836 O O . GLU A 1 106 ? -4.312 21.541 -0.363 1.00 47.81 106 GLU A O 1
ATOM 841 N N . VAL A 1 107 ? -3.627 19.426 -0.605 1.00 52.19 107 VAL A N 1
ATOM 842 C CA . VAL A 1 107 ? -2.360 19.743 -1.246 1.00 52.19 107 VAL A CA 1
ATOM 843 C C . VAL A 1 107 ? -2.784 20.441 -2.518 1.00 52.19 107 VAL A C 1
ATOM 845 O O . VAL A 1 107 ? -3.501 19.823 -3.296 1.00 52.19 107 VAL A O 1
ATOM 848 N N . ASP A 1 108 ? -2.406 21.707 -2.685 1.00 50.84 108 ASP A N 1
ATOM 849 C CA . ASP A 1 108 ? -2.462 22.411 -3.962 1.00 50.84 108 ASP A CA 1
ATOM 850 C C . ASP A 1 108 ? -1.919 21.427 -5.004 1.00 50.84 108 ASP A C 1
ATOM 852 O O . ASP A 1 108 ? -0.708 21.162 -5.037 1.00 50.84 108 ASP A O 1
ATOM 856 N N . LEU A 1 109 ? -2.833 20.729 -5.700 1.00 58.16 109 LEU A N 1
ATOM 857 C CA . LEU A 1 109 ? -2.538 19.591 -6.566 1.00 58.16 109 LEU A CA 1
ATOM 858 C C . LEU A 1 109 ? -1.933 20.205 -7.817 1.00 58.16 109 LEU A C 1
ATOM 860 O O . LEU A 1 109 ? -2.556 20.267 -8.871 1.00 58.16 109 LEU A O 1
ATOM 864 N N . LYS A 1 110 ? -0.711 20.723 -7.685 1.00 66.38 110 LYS A N 1
ATOM 865 C CA . LYS A 1 110 ? 0.093 21.109 -8.824 1.00 66.38 110 LYS A CA 1
ATOM 866 C C . LYS A 1 110 ? 0.161 19.885 -9.711 1.00 66.38 110 LYS A C 1
ATOM 868 O O . LYS A 1 110 ? 0.572 18.817 -9.236 1.00 66.38 110 LYS A O 1
ATOM 873 N N . ASN A 1 111 ? -0.251 20.088 -10.957 1.00 76.69 111 ASN A N 1
ATOM 874 C CA . ASN A 1 111 ? -0.181 19.081 -11.996 1.00 76.69 111 ASN A CA 1
ATOM 875 C C . ASN A 1 111 ? 1.206 18.434 -11.974 1.00 76.69 111 ASN A C 1
ATOM 877 O O . ASN A 1 111 ? 2.221 19.115 -11.773 1.00 76.69 111 ASN A O 1
ATOM 881 N N . LEU A 1 112 ? 1.242 17.122 -12.150 1.00 86.31 112 LEU A N 1
ATOM 882 C CA . LEU A 1 112 ? 2.468 16.372 -12.301 1.00 86.31 112 LEU A CA 1
ATOM 883 C C . LEU A 1 112 ? 3.253 16.931 -13.485 1.00 86.31 112 LEU A C 1
ATOM 885 O O . LEU A 1 112 ? 2.712 17.159 -14.570 1.00 86.31 112 LEU A O 1
ATOM 889 N N . ASP A 1 113 ? 4.557 17.113 -13.294 1.00 88.31 113 ASP A N 1
ATOM 890 C CA . ASP A 1 113 ? 5.436 17.383 -14.420 1.00 88.31 113 ASP A CA 1
ATOM 891 C C . ASP A 1 113 ? 5.553 16.099 -15.251 1.00 88.31 113 ASP A C 1
ATOM 893 O O . ASP A 1 113 ? 6.029 15.067 -14.777 1.00 88.31 113 ASP A O 1
ATOM 897 N N . SER A 1 114 ? 5.128 16.154 -16.512 1.00 85.31 114 SER A N 1
ATOM 898 C CA . SER A 1 114 ? 5.270 15.045 -17.465 1.00 85.31 114 SER A CA 1
ATOM 899 C C . SER A 1 114 ? 6.725 14.576 -17.659 1.00 85.31 114 SER A C 1
ATOM 901 O O . SER A 1 114 ? 6.962 13.467 -18.139 1.00 85.31 114 SER A O 1
ATOM 903 N N . ASN A 1 115 ? 7.717 15.383 -17.264 1.00 90.31 115 ASN A N 1
ATOM 904 C CA . ASN A 1 115 ? 9.126 14.997 -17.266 1.00 90.31 115 ASN A CA 1
ATOM 905 C C . ASN A 1 115 ? 9.533 14.141 -16.058 1.00 90.31 115 ASN A C 1
ATOM 907 O O . ASN A 1 115 ? 10.575 13.488 -16.124 1.00 90.31 115 ASN A O 1
ATOM 911 N N . ASP A 1 116 ? 8.728 14.092 -14.995 1.00 91.31 116 ASP A N 1
ATOM 912 C CA . ASP A 1 116 ? 9.040 13.357 -13.763 1.00 91.31 116 ASP A CA 1
ATOM 913 C C . ASP A 1 116 ? 8.648 11.881 -13.818 1.00 91.31 116 ASP A C 1
ATOM 915 O O . ASP A 1 116 ? 9.098 11.090 -12.984 1.00 91.31 116 ASP A O 1
ATOM 919 N N . TYR A 1 117 ? 7.840 11.486 -14.802 1.00 96.62 117 TYR A N 1
ATOM 920 C CA . TYR A 1 117 ? 7.406 10.106 -14.969 1.00 96.62 117 TYR A CA 1
ATOM 921 C C . TYR A 1 117 ? 7.211 9.721 -16.440 1.00 96.62 117 TYR A C 1
ATOM 923 O O . TYR A 1 117 ? 7.358 10.524 -17.362 1.00 96.62 117 TYR A O 1
ATOM 931 N N . GLU A 1 118 ? 6.952 8.443 -16.678 1.00 97.44 118 GLU A N 1
ATOM 932 C CA . GLU A 1 118 ? 6.566 7.886 -17.971 1.00 97.44 118 GLU A CA 1
ATOM 933 C C . GLU A 1 118 ? 5.577 6.750 -17.721 1.00 97.44 118 GLU A C 1
ATOM 935 O O . GLU A 1 118 ? 5.870 5.838 -16.950 1.00 97.44 118 GLU A O 1
ATOM 940 N N . ILE A 1 119 ? 4.410 6.791 -18.364 1.00 97.69 119 ILE A N 1
ATOM 941 C CA . ILE A 1 119 ? 3.528 5.623 -18.426 1.00 97.69 119 ILE A CA 1
ATOM 942 C C . ILE A 1 119 ? 4.162 4.667 -19.433 1.00 97.69 119 ILE A C 1
ATOM 944 O O . ILE A 1 119 ? 4.207 4.948 -20.628 1.00 97.69 119 ILE A O 1
ATOM 948 N N . ILE A 1 120 ? 4.719 3.571 -18.930 1.00 97.69 120 ILE A N 1
ATOM 949 C CA . ILE A 1 120 ? 5.489 2.612 -19.729 1.00 97.69 120 ILE A CA 1
ATOM 950 C C . ILE A 1 120 ? 4.627 1.468 -20.266 1.00 97.69 120 ILE A C 1
ATOM 952 O O . ILE A 1 120 ? 5.022 0.810 -21.227 1.00 97.69 120 ILE A O 1
ATOM 956 N N . LYS A 1 121 ? 3.462 1.227 -19.656 1.00 97.44 121 LYS A N 1
ATOM 957 C CA . LYS A 1 121 ? 2.452 0.274 -20.122 1.00 97.44 121 LYS A CA 1
ATOM 958 C C . LYS A 1 121 ? 1.095 0.606 -19.500 1.00 97.44 121 LYS A C 1
ATOM 960 O O . LYS A 1 121 ? 1.044 1.034 -18.347 1.00 97.44 121 LYS A O 1
ATOM 965 N N . THR A 1 122 ? 0.025 0.342 -20.241 1.00 96.94 122 THR A N 1
ATOM 966 C CA . THR A 1 122 ? -1.349 0.373 -19.733 1.00 96.94 122 THR A CA 1
ATOM 967 C C . THR A 1 122 ? -2.058 -0.914 -20.134 1.00 96.94 122 THR A C 1
ATOM 969 O O . THR A 1 122 ? -2.092 -1.236 -21.322 1.00 96.94 122 THR A O 1
ATOM 972 N N . ASP A 1 123 ? -2.636 -1.625 -19.166 1.00 94.69 123 ASP A N 1
ATOM 973 C CA . ASP A 1 123 ? -3.522 -2.765 -19.416 1.00 94.69 123 ASP A CA 1
ATOM 974 C C . ASP A 1 123 ? -4.953 -2.397 -19.030 1.00 94.69 123 ASP A C 1
ATOM 976 O O . ASP A 1 123 ? -5.253 -2.162 -17.858 1.00 94.69 123 ASP A O 1
ATOM 980 N N . HIS A 1 124 ? -5.843 -2.365 -20.016 1.00 94.25 124 HIS A N 1
ATOM 981 C CA . HIS A 1 124 ? -7.231 -1.952 -19.847 1.00 94.25 124 HIS A CA 1
ATOM 982 C C . HIS A 1 124 ? -8.186 -3.150 -19.915 1.00 94.25 124 HIS A C 1
ATOM 984 O O . HIS A 1 124 ? -8.104 -3.965 -20.837 1.00 94.25 124 HIS A O 1
ATOM 990 N N . ASN A 1 125 ? -9.127 -3.228 -18.972 1.00 90.19 125 ASN A N 1
ATOM 991 C CA . ASN A 1 125 ? -10.325 -4.058 -19.080 1.00 90.19 125 ASN A CA 1
ATOM 992 C C . ASN A 1 125 ? -11.586 -3.241 -18.725 1.00 90.19 125 ASN A C 1
ATOM 994 O O . ASN A 1 125 ? -11.496 -2.055 -18.421 1.00 90.19 125 ASN A O 1
ATOM 998 N N . SER A 1 126 ? -12.763 -3.872 -18.777 1.00 92.25 126 SER A N 1
ATOM 999 C CA . SER A 1 126 ? -14.053 -3.194 -18.573 1.00 92.25 126 SER A CA 1
ATOM 1000 C C . SER A 1 126 ? -14.246 -2.568 -17.193 1.00 92.25 126 SER A C 1
ATOM 1002 O O . SER A 1 126 ? -15.037 -1.638 -17.072 1.00 92.25 126 SER A O 1
ATOM 1004 N N . ASP A 1 127 ? -13.557 -3.074 -16.172 1.00 92.00 127 ASP A N 1
ATOM 1005 C CA . ASP A 1 127 ? -13.776 -2.689 -14.779 1.00 92.00 127 ASP A CA 1
ATOM 1006 C C . ASP A 1 127 ? -12.583 -1.950 -14.179 1.00 92.00 127 ASP A C 1
ATOM 1008 O O . ASP A 1 127 ? -12.770 -1.175 -13.245 1.00 92.00 127 ASP A O 1
ATOM 1012 N N . VAL A 1 128 ? -11.368 -2.192 -14.682 1.00 95.25 128 VAL A N 1
ATOM 1013 C CA . VAL A 1 128 ? -10.113 -1.717 -14.098 1.00 95.25 128 VAL A CA 1
ATOM 1014 C C . VAL A 1 128 ? -9.071 -1.401 -15.172 1.00 95.25 128 VAL A C 1
ATOM 1016 O O . VAL A 1 128 ? -8.830 -2.182 -16.095 1.00 95.25 128 VAL A O 1
ATOM 1019 N N . GLU A 1 129 ? -8.369 -0.288 -14.980 1.00 97.31 129 GLU A N 1
ATOM 1020 C CA . GLU A 1 129 ? -7.190 0.098 -15.753 1.00 97.31 129 GLU A CA 1
ATOM 1021 C C . GLU A 1 129 ? -5.903 -0.071 -14.932 1.00 97.31 129 GLU A C 1
ATOM 1023 O O . GLU A 1 129 ? -5.795 0.420 -13.811 1.00 97.31 129 GLU A O 1
ATOM 1028 N N . ASN A 1 130 ? -4.901 -0.766 -15.463 1.00 97.62 130 ASN A N 1
ATOM 1029 C CA . ASN A 1 130 ? -3.610 -0.943 -14.799 1.00 97.62 130 ASN A CA 1
ATOM 1030 C C . ASN A 1 130 ? -2.571 -0.049 -15.466 1.00 97.62 130 ASN A C 1
ATOM 1032 O O . ASN A 1 130 ? -2.199 -0.275 -16.616 1.00 97.62 130 ASN A O 1
ATOM 1036 N N . PHE A 1 131 ? -2.077 0.940 -14.731 1.00 98.31 131 PHE A N 1
ATOM 1037 C CA . PHE A 1 131 ? -0.996 1.811 -15.166 1.00 98.31 131 PHE A CA 1
ATOM 1038 C C . PHE A 1 131 ? 0.336 1.315 -14.616 1.00 98.31 131 PHE A C 1
ATOM 1040 O O . PHE A 1 131 ? 0.535 1.259 -13.401 1.00 98.31 131 PHE A O 1
ATOM 1047 N N . HIS A 1 132 ? 1.280 1.028 -15.507 1.00 98.25 132 HIS A N 1
ATOM 1048 C CA . HIS A 1 132 ? 2.677 0.805 -15.160 1.00 98.25 132 HIS A CA 1
ATOM 1049 C C . HIS A 1 132 ? 3.442 2.098 -15.399 1.00 98.25 132 HIS A C 1
ATOM 1051 O O . HIS A 1 132 ? 3.516 2.598 -16.524 1.00 98.25 132 HIS A O 1
ATOM 1057 N N . VAL A 1 133 ? 4.005 2.649 -14.331 1.00 98.31 133 VAL A N 1
ATOM 1058 C CA . VAL A 1 133 ? 4.546 4.004 -14.310 1.00 98.31 133 VAL A CA 1
ATOM 1059 C C . VAL A 1 133 ? 5.999 3.972 -13.869 1.00 98.31 133 VAL A C 1
ATOM 1061 O O . VAL A 1 133 ? 6.327 3.471 -12.799 1.00 98.31 133 VAL A O 1
ATOM 1064 N N . LEU A 1 134 ? 6.881 4.527 -14.691 1.00 97.94 134 LEU A N 1
ATOM 1065 C CA . LEU A 1 134 ? 8.284 4.740 -14.369 1.00 97.94 134 LEU A CA 1
ATOM 1066 C C . LEU A 1 134 ? 8.460 6.140 -13.777 1.00 97.94 134 LEU A C 1
ATOM 1068 O O . LEU A 1 134 ? 8.188 7.120 -14.468 1.00 97.94 134 LEU A O 1
ATOM 1072 N N . ILE A 1 135 ? 8.961 6.254 -12.549 1.00 95.75 135 ILE A N 1
ATOM 1073 C CA . ILE A 1 135 ? 9.410 7.539 -11.996 1.00 95.75 135 ILE A CA 1
ATOM 1074 C C . ILE A 1 135 ? 10.828 7.851 -12.480 1.00 95.75 135 ILE A C 1
ATOM 1076 O O . ILE A 1 135 ? 11.706 6.991 -12.496 1.00 95.75 135 ILE A O 1
ATOM 1080 N N . LYS A 1 136 ? 11.058 9.098 -12.894 1.00 93.00 136 LYS A N 1
ATOM 1081 C CA . LYS A 1 136 ? 12.350 9.587 -13.407 1.00 93.00 136 LYS A CA 1
ATOM 1082 C C . LYS A 1 136 ? 13.146 10.365 -12.356 1.00 93.00 136 LYS A C 1
ATOM 1084 O O . LYS A 1 136 ? 14.336 10.624 -12.547 1.00 93.00 136 LYS A O 1
ATOM 1089 N N . GLN A 1 137 ? 12.510 10.738 -11.245 1.00 85.38 137 GLN A N 1
ATOM 1090 C CA . GLN A 1 137 ? 13.172 11.419 -10.136 1.00 85.38 137 GLN A CA 1
ATOM 1091 C C . GLN A 1 137 ? 14.234 10.508 -9.501 1.00 85.38 137 GLN A C 1
ATOM 1093 O O . GLN A 1 137 ? 13.972 9.356 -9.167 1.00 85.38 137 GLN A O 1
ATOM 1098 N N . LYS A 1 138 ? 15.449 11.036 -9.301 1.00 79.44 138 LYS A N 1
ATOM 1099 C CA . LYS A 1 138 ? 16.578 10.265 -8.741 1.00 79.44 138 LYS A CA 1
ATOM 1100 C C . LYS A 1 138 ? 16.450 9.984 -7.245 1.00 79.44 138 LYS A C 1
ATOM 1102 O O . LYS A 1 138 ? 17.048 9.035 -6.749 1.00 79.44 138 LYS A O 1
ATOM 1107 N N . ALA A 1 139 ? 15.739 10.844 -6.525 1.00 85.50 139 ALA A N 1
ATOM 1108 C CA . ALA A 1 139 ? 15.543 10.734 -5.091 1.00 85.50 139 ALA A CA 1
ATOM 1109 C C . ALA A 1 139 ? 14.049 10.785 -4.801 1.00 85.50 139 ALA A C 1
ATOM 1111 O O . ALA A 1 139 ? 13.349 11.672 -5.278 1.00 85.50 139 ALA A O 1
ATOM 1112 N N . PHE A 1 140 ? 13.583 9.815 -4.029 1.00 91.12 140 PHE A N 1
ATOM 1113 C CA . PHE A 1 140 ? 12.195 9.682 -3.623 1.00 91.12 140 PHE A CA 1
ATOM 1114 C C . PHE A 1 140 ? 12.138 8.912 -2.307 1.00 91.12 140 PHE A C 1
ATOM 1116 O O . PHE A 1 140 ? 13.014 8.093 -2.002 1.00 91.12 140 PHE A O 1
ATOM 1123 N N . ASP A 1 141 ? 11.087 9.133 -1.541 1.00 91.56 141 ASP A N 1
ATOM 1124 C CA . ASP A 1 141 ? 10.777 8.389 -0.332 1.00 91.56 141 ASP A CA 1
ATOM 1125 C C . ASP A 1 141 ? 9.340 7.858 -0.391 1.00 91.56 141 ASP A C 1
ATOM 1127 O O . ASP A 1 141 ? 8.622 8.019 -1.380 1.00 91.56 141 ASP A O 1
ATOM 1131 N N . LYS A 1 142 ? 8.947 7.138 0.658 1.00 91.50 142 LYS A N 1
ATOM 1132 C CA . LYS A 1 142 ? 7.640 6.491 0.733 1.00 91.50 142 LYS A CA 1
ATOM 1133 C C . LYS A 1 142 ? 6.489 7.496 0.674 1.00 91.50 142 LYS A C 1
ATOM 1135 O O . LYS A 1 142 ? 5.464 7.209 0.060 1.00 91.50 142 LYS A O 1
ATOM 1140 N N . GLU A 1 143 ? 6.659 8.661 1.291 1.00 89.69 143 GLU A N 1
ATOM 1141 C CA . GLU A 1 143 ? 5.640 9.703 1.297 1.00 89.69 143 GLU A CA 1
ATOM 1142 C C . GLU A 1 143 ? 5.587 10.405 -0.061 1.00 89.69 143 GLU A C 1
ATOM 1144 O O . GLU A 1 143 ? 4.506 10.553 -0.625 1.00 89.69 143 GLU A O 1
ATOM 1149 N N . SER A 1 144 ? 6.736 10.755 -0.650 1.00 91.81 144 SER A N 1
ATOM 1150 C CA . SER A 1 144 ? 6.782 11.416 -1.957 1.00 91.81 144 SER A CA 1
ATOM 1151 C C . SER A 1 144 ? 6.162 10.553 -3.063 1.00 91.81 144 SER A C 1
ATOM 1153 O O . SER A 1 144 ? 5.421 11.070 -3.899 1.00 91.81 144 SER A O 1
ATOM 1155 N N . VAL A 1 145 ? 6.393 9.233 -3.044 1.00 94.81 145 VAL A N 1
ATOM 1156 C CA . VAL A 1 145 ? 5.773 8.285 -3.989 1.00 94.81 145 VAL A CA 1
ATOM 1157 C C . VAL A 1 145 ? 4.269 8.164 -3.756 1.00 94.81 145 VAL A C 1
ATOM 1159 O O . VAL A 1 145 ? 3.499 8.149 -4.714 1.00 94.81 145 VAL A O 1
ATOM 1162 N N . PHE A 1 146 ? 3.819 8.131 -2.502 1.00 93.31 146 PHE A N 1
ATOM 1163 C CA . PHE A 1 146 ? 2.389 8.106 -2.203 1.00 93.31 146 PHE A CA 1
ATOM 1164 C C . PHE A 1 146 ? 1.673 9.376 -2.689 1.00 93.31 146 PHE A C 1
ATOM 1166 O O . PHE A 1 146 ? 0.607 9.298 -3.301 1.00 93.31 146 PHE A O 1
ATOM 1173 N N . GLN A 1 147 ? 2.282 10.546 -2.484 1.00 90.94 147 GLN A N 1
ATOM 1174 C CA . GLN A 1 147 ? 1.754 11.817 -2.985 1.00 90.94 147 GLN A CA 1
ATOM 1175 C C . GLN A 1 147 ? 1.752 11.876 -4.518 1.00 90.94 147 GLN A C 1
ATOM 1177 O O . GLN A 1 147 ? 0.794 12.378 -5.105 1.00 90.94 147 GLN A O 1
ATOM 1182 N N . PHE A 1 148 ? 2.780 11.326 -5.172 1.00 94.31 148 PHE A N 1
ATOM 1183 C CA . PHE A 1 148 ? 2.802 11.153 -6.625 1.00 94.31 148 PHE A CA 1
ATOM 1184 C C . PHE A 1 148 ? 1.610 10.315 -7.107 1.00 94.31 148 PHE A C 1
ATOM 1186 O O . PHE A 1 148 ? 0.871 10.762 -7.978 1.00 94.31 148 PHE A O 1
ATOM 1193 N N . ILE A 1 149 ? 1.367 9.149 -6.497 1.00 95.44 149 ILE A N 1
ATOM 1194 C CA . ILE A 1 149 ? 0.253 8.259 -6.862 1.00 95.44 149 ILE A CA 1
ATOM 1195 C C . ILE A 1 149 ? -1.097 8.969 -6.710 1.00 95.44 149 ILE A C 1
ATOM 1197 O O . ILE A 1 149 ? -1.952 8.839 -7.584 1.00 95.44 149 ILE A O 1
ATOM 1201 N N . LYS A 1 150 ? -1.297 9.747 -5.638 1.00 92.88 150 LYS A N 1
ATOM 1202 C CA . LYS A 1 150 ? -2.534 10.523 -5.445 1.00 92.88 150 LYS A CA 1
ATOM 1203 C C . LYS A 1 150 ? -2.790 11.503 -6.589 1.00 92.88 150 LYS A C 1
ATOM 1205 O O . LYS A 1 150 ? -3.897 11.538 -7.119 1.00 92.88 150 LYS A O 1
ATOM 1210 N N . ARG A 1 151 ? -1.767 12.261 -6.993 1.00 92.44 151 ARG A N 1
ATOM 1211 C CA . ARG A 1 151 ? -1.866 13.201 -8.122 1.00 92.44 151 ARG A CA 1
ATOM 1212 C C . ARG A 1 151 ? -2.069 12.467 -9.443 1.00 92.44 151 ARG A C 1
ATOM 1214 O O . ARG A 1 151 ? -2.934 12.850 -10.219 1.00 92.44 151 ARG A O 1
ATOM 1221 N N . PHE A 1 152 ? -1.344 11.368 -9.651 1.00 95.44 152 PHE A N 1
ATOM 1222 C CA . PHE A 1 152 ? -1.460 10.544 -10.852 1.00 95.44 152 PHE A CA 1
ATOM 1223 C C . PHE A 1 152 ? -2.887 10.025 -11.025 1.00 95.44 152 PHE A C 1
ATOM 1225 O O . PHE A 1 152 ? -3.462 10.140 -12.101 1.00 95.44 152 PHE A O 1
ATOM 1232 N N . ARG A 1 153 ? -3.492 9.510 -9.949 1.00 94.88 153 ARG A N 1
ATOM 1233 C CA . ARG A 1 153 ? -4.887 9.057 -9.969 1.00 94.88 153 ARG A CA 1
ATOM 1234 C C . ARG A 1 153 ? -5.849 10.181 -10.341 1.00 94.88 153 ARG A C 1
ATOM 1236 O O . ARG A 1 153 ? -6.732 9.950 -11.155 1.00 94.88 153 ARG A O 1
ATOM 1243 N N . ASN A 1 154 ? -5.659 11.375 -9.779 1.00 91.62 154 ASN A N 1
ATOM 1244 C CA . ASN A 1 154 ? -6.493 12.538 -10.081 1.00 91.62 154 ASN A CA 1
ATOM 1245 C C . ASN A 1 154 ? -6.397 12.981 -11.553 1.00 91.62 154 ASN A C 1
ATOM 1247 O O . ASN A 1 154 ? -7.377 13.460 -12.110 1.00 91.62 154 ASN A O 1
ATOM 1251 N N . GLU A 1 155 ? -5.229 12.827 -12.178 1.00 92.88 155 GLU A N 1
ATOM 1252 C CA . GLU A 1 155 ? -5.006 13.223 -13.574 1.00 92.88 155 GLU A CA 1
ATOM 1253 C C . GLU A 1 155 ? -5.403 12.156 -14.601 1.00 92.88 155 GLU A C 1
ATOM 1255 O O . GLU A 1 155 ? -5.891 12.507 -15.673 1.00 92.88 155 GLU A O 1
ATOM 1260 N N . HIS A 1 156 ? -5.178 10.872 -14.302 1.00 94.44 156 HIS A N 1
ATOM 1261 C CA . HIS A 1 156 ? -5.225 9.802 -15.312 1.00 94.44 156 HIS A CA 1
ATOM 1262 C C . HIS A 1 156 ? -6.346 8.790 -15.109 1.00 94.44 156 HIS A C 1
ATOM 1264 O O . HIS A 1 156 ? -6.775 8.163 -16.075 1.00 94.44 156 HIS A O 1
ATOM 1270 N N . CYS A 1 157 ? -6.841 8.604 -13.884 1.00 94.12 157 CYS A N 1
ATOM 1271 C CA . CYS A 1 157 ? -7.820 7.554 -13.627 1.00 94.12 157 CYS A CA 1
ATOM 1272 C C . CYS A 1 157 ? -9.242 8.054 -13.870 1.00 94.12 157 CYS A C 1
ATOM 1274 O O . CYS A 1 157 ? -9.832 8.745 -13.045 1.00 94.12 157 CYS A O 1
ATOM 1276 N N . SER A 1 158 ? -9.802 7.651 -15.009 1.00 92.44 158 SER A N 1
ATOM 1277 C CA . SER A 1 158 ? -11.205 7.901 -15.365 1.00 92.44 158 SER A CA 1
ATOM 1278 C C . SER A 1 158 ? -12.174 6.832 -14.833 1.00 92.44 158 SER A C 1
ATOM 1280 O O . SER A 1 158 ? -13.386 7.037 -14.821 1.00 92.44 158 SER A O 1
ATOM 1282 N N . MET A 1 159 ? -11.636 5.702 -14.371 1.00 92.56 159 MET A N 1
ATOM 1283 C CA . MET A 1 159 ? -12.347 4.569 -13.776 1.00 92.56 159 MET A CA 1
ATOM 1284 C C . MET A 1 159 ? -11.507 3.959 -12.644 1.00 92.56 159 MET A C 1
ATOM 1286 O O . MET A 1 159 ? -10.454 4.501 -12.288 1.00 92.56 159 MET A O 1
ATOM 1290 N N . ASN A 1 160 ? -11.942 2.832 -12.068 1.00 95.12 160 ASN A N 1
ATOM 1291 C CA . ASN A 1 160 ? -11.099 2.099 -11.123 1.00 95.12 160 ASN A CA 1
ATOM 1292 C C . ASN A 1 160 ? -9.752 1.802 -11.784 1.00 95.12 160 ASN A C 1
ATOM 1294 O O . ASN A 1 160 ? -9.690 1.300 -12.903 1.00 95.12 160 ASN A O 1
ATOM 1298 N N . CYS A 1 161 ? -8.666 2.120 -11.093 1.00 96.81 161 CYS A N 1
ATOM 1299 C CA . CYS A 1 161 ? -7.340 1.921 -11.645 1.00 96.81 161 CYS A CA 1
ATOM 1300 C C . CYS A 1 161 ? -6.367 1.395 -10.596 1.00 96.81 161 CYS A C 1
ATOM 1302 O O . CYS A 1 161 ? -6.458 1.741 -9.411 1.00 96.81 161 CYS A O 1
ATOM 1304 N N . ASN A 1 162 ? -5.408 0.605 -11.057 1.00 97.81 162 ASN A N 1
ATOM 1305 C CA . ASN A 1 162 ? -4.219 0.213 -10.321 1.00 97.81 162 ASN A CA 1
ATOM 1306 C C . ASN A 1 162 ? -3.034 1.037 -10.829 1.00 97.81 162 ASN A C 1
ATOM 1308 O O . ASN A 1 162 ? -2.886 1.242 -12.031 1.00 97.81 162 ASN A O 1
ATOM 1312 N N . VAL A 1 163 ? -2.175 1.492 -9.920 1.00 98.25 163 VAL A N 1
ATOM 1313 C CA . VAL A 1 163 ? -0.952 2.231 -10.251 1.00 98.25 163 VAL A CA 1
ATOM 1314 C C . VAL A 1 163 ? 0.239 1.439 -9.724 1.00 98.25 163 VAL A C 1
ATOM 1316 O O . VAL A 1 163 ? 0.399 1.282 -8.511 1.00 98.25 163 VAL A O 1
ATOM 1319 N N . LEU A 1 164 ? 1.056 0.917 -10.637 1.00 98.19 164 LEU A N 1
ATOM 1320 C CA . LEU A 1 164 ? 2.262 0.147 -10.355 1.00 98.19 164 LEU A CA 1
ATOM 1321 C C . LEU A 1 164 ? 3.475 1.017 -10.682 1.00 98.19 164 LEU A C 1
ATOM 1323 O O . LEU A 1 164 ? 3.663 1.418 -11.829 1.00 98.19 164 LEU A O 1
ATOM 1327 N N . VAL A 1 165 ? 4.278 1.336 -9.669 1.00 98.19 165 VAL A N 1
ATOM 1328 C CA . VAL A 1 165 ? 5.366 2.314 -9.777 1.00 98.19 165 VAL A CA 1
ATOM 1329 C C . VAL A 1 165 ? 6.723 1.620 -9.780 1.00 98.19 165 VAL A C 1
ATOM 1331 O O . VAL A 1 165 ? 7.023 0.827 -8.885 1.00 98.19 165 VAL A O 1
ATOM 1334 N N . TYR A 1 166 ? 7.562 1.986 -10.747 1.00 97.62 166 TYR A N 1
ATOM 1335 C CA . TYR A 1 166 ? 8.906 1.456 -10.959 1.00 97.62 166 TYR A CA 1
ATOM 1336 C C . TYR A 1 166 ? 9.940 2.572 -11.088 1.00 97.62 166 TYR A C 1
ATOM 1338 O O . TYR A 1 166 ? 9.597 3.680 -11.490 1.00 97.62 166 TYR A O 1
ATOM 1346 N N . ASP A 1 167 ? 11.213 2.281 -10.827 1.00 96.00 167 ASP A N 1
ATOM 1347 C CA . ASP A 1 167 ? 12.321 3.240 -10.997 1.00 96.00 167 ASP A CA 1
ATOM 1348 C C . ASP A 1 167 ? 13.324 2.858 -12.106 1.00 96.00 167 ASP A C 1
ATOM 1350 O O . ASP A 1 167 ? 14.280 3.589 -12.369 1.00 96.00 167 ASP A O 1
ATOM 1354 N N . SER A 1 168 ? 13.106 1.735 -12.798 1.00 96.06 168 SER A N 1
ATOM 1355 C CA . SER A 1 168 ? 13.989 1.257 -13.865 1.00 96.06 168 SER A CA 1
ATOM 1356 C C . SER A 1 168 ? 13.218 0.633 -15.022 1.00 96.06 168 SER A C 1
ATOM 1358 O O . SER A 1 168 ? 12.306 -0.158 -14.815 1.00 96.06 168 SER A O 1
ATOM 1360 N N . LYS A 1 169 ? 13.647 0.902 -16.264 1.00 96.12 169 LYS A N 1
ATOM 1361 C CA . LYS A 1 169 ? 13.118 0.235 -17.471 1.00 96.12 169 LYS A CA 1
ATOM 1362 C C . LYS A 1 169 ? 13.538 -1.236 -17.592 1.00 96.12 169 LYS A C 1
ATOM 1364 O O . LYS A 1 169 ? 13.000 -1.938 -18.446 1.00 96.12 169 LYS A O 1
ATOM 1369 N N . SER A 1 170 ? 14.451 -1.730 -16.746 1.00 95.94 170 SER A N 1
ATOM 1370 C CA . SER A 1 170 ? 14.841 -3.153 -16.731 1.00 95.94 170 SER A CA 1
ATOM 1371 C C . SER A 1 170 ? 13.672 -4.093 -16.412 1.00 95.94 170 SER A C 1
ATOM 1373 O O . SER A 1 170 ? 13.766 -5.288 -16.680 1.00 95.94 170 SER A O 1
ATOM 1375 N N . ILE A 1 171 ? 12.571 -3.566 -15.867 1.00 96.12 171 ILE A N 1
ATOM 1376 C CA . ILE A 1 171 ? 11.363 -4.322 -15.521 1.00 96.12 171 ILE A CA 1
ATOM 1377 C C . ILE A 1 171 ? 10.423 -4.571 -16.701 1.00 96.12 171 ILE A C 1
ATOM 1379 O O . ILE A 1 171 ? 9.566 -5.438 -16.593 1.00 96.12 171 ILE A O 1
ATOM 1383 N N . LEU A 1 172 ? 10.569 -3.855 -17.825 1.00 96.25 172 LEU A N 1
ATOM 1384 C CA . LEU A 1 172 ? 9.678 -3.983 -18.988 1.00 96.25 172 LEU A CA 1
ATOM 1385 C C . LEU A 1 172 ? 9.432 -5.439 -19.431 1.00 96.25 172 LEU A C 1
ATOM 1387 O O . L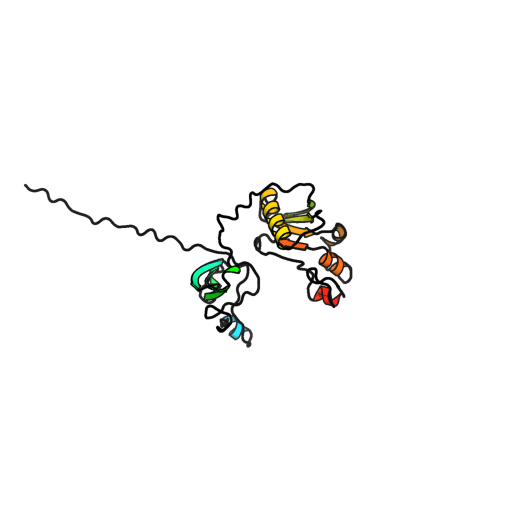EU A 1 172 ? 8.270 -5.817 -19.560 1.00 96.25 172 LEU A O 1
ATOM 1391 N N . PRO A 1 173 ? 10.463 -6.294 -19.609 1.00 96.50 173 PRO A N 1
ATOM 1392 C CA . PRO A 1 173 ? 10.248 -7.690 -20.002 1.00 96.50 173 PRO A CA 1
ATOM 1393 C C . PRO A 1 173 ? 9.636 -8.569 -18.897 1.00 96.50 173 PRO A C 1
ATOM 1395 O O . PRO A 1 173 ? 9.357 -9.740 -19.145 1.00 96.50 173 PRO A O 1
ATOM 1398 N N . LEU A 1 174 ? 9.472 -8.046 -17.677 1.00 96.94 174 LEU A N 1
ATOM 1399 C CA . LEU A 1 174 ? 8.984 -8.784 -16.512 1.00 96.94 174 LEU A CA 1
ATOM 1400 C C . LEU A 1 174 ? 7.516 -8.494 -16.183 1.00 96.94 174 LEU A C 1
ATOM 1402 O O . LEU A 1 174 ? 6.928 -9.287 -15.456 1.00 96.94 174 LEU A O 1
ATOM 1406 N N . ILE A 1 175 ? 6.929 -7.407 -16.704 1.00 94.50 175 ILE A N 1
ATOM 1407 C CA . ILE A 1 175 ? 5.567 -6.966 -16.347 1.00 94.50 175 ILE A CA 1
ATOM 1408 C C . ILE A 1 175 ? 4.529 -8.080 -16.563 1.00 94.50 175 ILE A C 1
ATOM 1410 O O . ILE A 1 175 ? 3.741 -8.361 -15.667 1.00 94.50 175 ILE A O 1
ATOM 1414 N N . ASP A 1 176 ? 4.576 -8.752 -17.716 1.00 93.06 176 ASP A N 1
ATOM 1415 C CA . ASP A 1 176 ? 3.619 -9.808 -18.093 1.00 93.06 176 ASP A CA 1
ATOM 1416 C C . ASP A 1 176 ? 4.122 -11.223 -17.812 1.00 93.06 176 ASP A C 1
ATOM 1418 O O . ASP A 1 176 ? 3.500 -12.219 -18.193 1.00 93.06 176 ASP A O 1
ATOM 1422 N N . LYS A 1 177 ? 5.296 -11.341 -17.189 1.00 95.69 177 LYS A N 1
ATOM 1423 C CA . LYS A 1 177 ? 5.947 -12.630 -17.012 1.00 95.69 177 LYS A CA 1
ATOM 1424 C C . LYS A 1 177 ? 5.565 -13.230 -15.667 1.00 95.69 177 LYS A C 1
ATOM 1426 O O . LYS A 1 177 ? 5.949 -12.729 -14.616 1.00 95.69 177 LYS A O 1
ATOM 1431 N N . TYR A 1 178 ? 4.905 -14.384 -15.709 1.00 91.12 178 TYR A N 1
ATOM 1432 C CA . TYR A 1 178 ? 4.589 -15.166 -14.519 1.00 91.12 178 TYR A CA 1
ATOM 1433 C C . TYR A 1 178 ? 4.766 -16.677 -14.767 1.00 91.12 178 TYR A C 1
ATOM 1435 O O . TYR A 1 178 ? 4.360 -17.168 -15.822 1.00 91.12 178 TYR A O 1
ATOM 1443 N N . PRO A 1 179 ? 5.336 -17.443 -13.815 1.00 93.62 179 PRO A N 1
ATOM 1444 C CA . PRO A 1 179 ? 5.952 -16.990 -12.565 1.00 93.62 179 PRO A CA 1
ATOM 1445 C C . PRO A 1 179 ? 7.369 -16.430 -12.778 1.00 93.62 179 PRO A C 1
ATOM 1447 O O . PRO A 1 179 ? 8.126 -16.930 -13.613 1.00 93.62 179 PRO A O 1
ATOM 1450 N N . LEU A 1 180 ? 7.759 -15.439 -11.973 1.00 96.12 180 LEU A N 1
ATOM 1451 C CA . LEU A 1 180 ? 9.147 -14.967 -11.892 1.00 96.12 180 LEU A CA 1
ATOM 1452 C C . LEU A 1 180 ? 9.962 -15.845 -10.937 1.00 96.12 180 LEU A C 1
ATOM 1454 O O . LEU A 1 180 ? 9.455 -16.286 -9.906 1.00 96.12 180 LEU A O 1
ATOM 1458 N N . LYS A 1 181 ? 11.234 -16.103 -11.269 1.00 95.75 181 LYS A N 1
ATOM 1459 C CA . LYS A 1 181 ? 12.134 -16.928 -10.446 1.00 95.75 181 LYS A CA 1
ATOM 1460 C C . LYS A 1 181 ? 13.546 -16.354 -10.387 1.00 95.75 181 LYS A C 1
ATOM 1462 O O . LYS A 1 181 ? 14.030 -15.757 -11.350 1.00 95.75 181 LYS A O 1
ATOM 1467 N N . GLY A 1 182 ? 14.232 -16.592 -9.267 1.00 96.44 182 GLY A N 1
ATOM 1468 C CA . GLY A 1 182 ? 15.643 -16.252 -9.087 1.00 96.44 182 GLY A CA 1
ATOM 1469 C C . GLY A 1 182 ? 15.931 -14.782 -9.399 1.00 96.44 182 GLY A C 1
ATOM 1470 O O . GLY A 1 182 ? 15.284 -13.886 -8.865 1.00 96.44 182 GLY A O 1
ATOM 1471 N N . LYS A 1 183 ? 16.878 -14.535 -10.312 1.00 96.62 183 LYS A N 1
ATOM 1472 C CA . LYS A 1 183 ? 17.320 -13.179 -10.682 1.00 96.62 183 LYS A CA 1
ATOM 1473 C C . LYS A 1 183 ? 16.211 -12.297 -11.259 1.00 96.62 183 LYS A C 1
ATOM 1475 O O . LYS A 1 183 ? 16.277 -11.085 -11.102 1.00 96.62 183 LYS A O 1
ATOM 1480 N N . GLU A 1 184 ? 15.210 -12.877 -11.917 1.00 97.69 184 GLU A N 1
ATOM 1481 C CA . GLU A 1 184 ? 14.106 -12.101 -12.494 1.00 97.69 184 GLU A CA 1
ATOM 1482 C C . GLU A 1 184 ? 13.194 -11.550 -11.400 1.00 97.69 184 GLU A C 1
ATOM 1484 O O . GLU A 1 184 ? 12.821 -10.382 -11.439 1.00 97.69 184 GLU A O 1
ATOM 1489 N N . TYR A 1 185 ? 12.908 -12.373 -10.388 1.00 97.50 185 TYR A N 1
ATOM 1490 C CA . TYR A 1 185 ? 12.154 -11.953 -9.211 1.00 97.50 185 TYR A CA 1
ATOM 1491 C C . TYR A 1 185 ? 12.903 -10.863 -8.441 1.00 97.50 185 TYR A C 1
ATOM 1493 O O . TYR A 1 185 ? 12.321 -9.838 -8.112 1.00 97.50 185 TYR A O 1
ATOM 1501 N N . ILE A 1 186 ? 14.211 -11.052 -8.222 1.00 96.81 186 ILE A N 1
ATOM 1502 C CA . ILE A 1 186 ? 15.062 -10.054 -7.556 1.00 96.81 186 ILE A CA 1
ATOM 1503 C C . ILE A 1 186 ? 15.046 -8.728 -8.323 1.00 96.81 186 ILE A C 1
ATOM 1505 O O . ILE A 1 186 ? 14.817 -7.688 -7.719 1.00 96.81 186 ILE A O 1
ATOM 1509 N N . ASN A 1 187 ? 15.224 -8.757 -9.649 1.00 97.06 187 ASN A N 1
ATOM 1510 C CA . ASN A 1 187 ? 15.217 -7.543 -10.466 1.00 97.06 187 ASN A CA 1
ATOM 1511 C C . ASN A 1 187 ? 13.862 -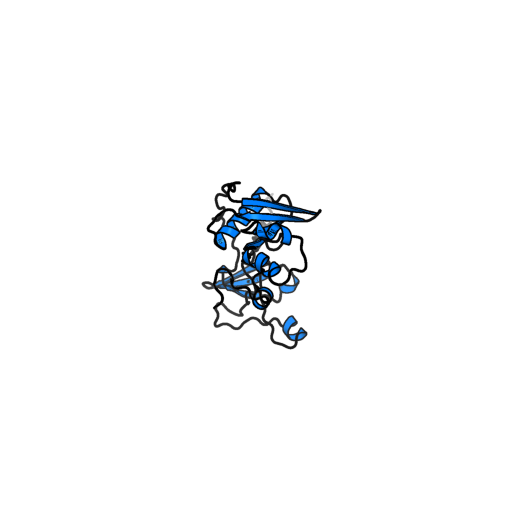6.821 -10.421 1.00 97.06 187 ASN A C 1
ATOM 1513 O O . ASN A 1 187 ? 13.836 -5.596 -10.361 1.00 97.06 187 ASN A O 1
ATOM 1517 N N . LEU A 1 188 ? 12.739 -7.551 -10.422 1.00 97.12 188 LEU A N 1
ATOM 1518 C CA . LEU A 1 188 ? 11.435 -6.925 -10.200 1.00 97.12 188 LEU A CA 1
ATOM 1519 C C . LEU A 1 188 ? 11.368 -6.314 -8.795 1.00 97.12 188 LEU A C 1
ATOM 1521 O O . LEU A 1 188 ? 11.026 -5.149 -8.663 1.00 97.12 188 LEU A O 1
ATOM 1525 N N . ALA A 1 189 ? 11.714 -7.068 -7.754 1.00 96.44 189 ALA A N 1
ATOM 1526 C CA . ALA A 1 189 ? 11.616 -6.629 -6.365 1.00 96.44 189 ALA A CA 1
ATOM 1527 C C . ALA A 1 189 ? 12.495 -5.415 -6.029 1.00 96.44 189 ALA A C 1
ATOM 1529 O O . ALA A 1 189 ? 12.103 -4.577 -5.219 1.00 96.44 189 ALA A O 1
ATOM 1530 N N . ASP A 1 190 ? 13.668 -5.293 -6.649 1.00 95.62 190 ASP A N 1
ATOM 1531 C CA . ASP A 1 190 ? 14.564 -4.148 -6.469 1.00 95.62 190 ASP A CA 1
ATOM 1532 C C . ASP A 1 190 ? 14.019 -2.865 -7.112 1.00 95.62 190 ASP A C 1
ATOM 1534 O O . ASP A 1 190 ? 14.294 -1.774 -6.616 1.00 95.62 190 ASP A O 1
ATOM 1538 N N . HIS A 1 191 ? 13.221 -2.997 -8.174 1.00 96.12 191 HIS A N 1
ATOM 1539 C CA . HIS A 1 191 ? 12.757 -1.875 -8.993 1.00 96.12 191 HIS A CA 1
ATOM 1540 C C . HIS A 1 191 ? 11.248 -1.609 -8.914 1.00 96.12 191 HIS A C 1
ATOM 1542 O O . HIS A 1 191 ? 10.783 -0.590 -9.417 1.00 96.12 191 HIS A O 1
ATOM 1548 N N . PHE A 1 192 ? 10.466 -2.491 -8.284 1.00 97.12 192 PHE A N 1
ATOM 1549 C CA . PHE A 1 192 ? 9.039 -2.313 -8.014 1.00 97.12 192 PHE A CA 1
ATOM 1550 C C . PHE A 1 192 ? 8.877 -1.531 -6.708 1.00 97.12 192 PHE A C 1
ATOM 1552 O O . PHE A 1 192 ? 8.894 -2.088 -5.610 1.00 97.12 192 PHE A O 1
ATOM 1559 N N . ILE A 1 193 ? 8.671 -0.223 -6.837 1.00 96.81 193 ILE A N 1
ATOM 1560 C CA . ILE A 1 193 ? 8.668 0.731 -5.727 1.00 96.81 193 ILE A CA 1
ATOM 1561 C C . ILE A 1 193 ? 7.387 0.657 -4.902 1.00 96.81 193 ILE A C 1
ATOM 1563 O O . ILE A 1 193 ? 7.432 0.631 -3.670 1.00 96.81 193 ILE A O 1
ATOM 1567 N N . SER A 1 194 ? 6.231 0.673 -5.562 1.00 96.94 194 SER A N 1
ATOM 1568 C CA . SER A 1 194 ? 4.941 0.777 -4.882 1.00 96.94 194 SER A CA 1
ATOM 1569 C C . SER A 1 194 ? 3.808 0.284 -5.767 1.00 96.94 194 SER A C 1
ATOM 1571 O O . SER A 1 194 ? 3.849 0.446 -6.986 1.00 96.94 194 SER A O 1
ATOM 1573 N N . MET A 1 195 ? 2.796 -0.310 -5.141 1.00 95.62 195 MET A N 1
ATOM 1574 C CA . MET A 1 195 ? 1.547 -0.711 -5.779 1.00 95.62 195 MET A CA 1
ATOM 1575 C C . MET A 1 195 ? 0.388 -0.023 -5.068 1.00 95.62 195 MET A C 1
ATOM 1577 O O . MET A 1 195 ? 0.240 -0.165 -3.857 1.00 95.62 195 MET A O 1
ATOM 1581 N N . SER A 1 196 ? -0.455 0.675 -5.818 1.00 96.44 196 SER A N 1
ATOM 1582 C CA . SER A 1 196 ? -1.729 1.190 -5.324 1.00 96.44 196 SER A CA 1
ATOM 1583 C C . SER A 1 196 ? -2.849 0.531 -6.105 1.00 96.44 196 SER A C 1
ATOM 1585 O O . SER A 1 196 ? -3.039 0.853 -7.278 1.00 96.44 196 SER A O 1
ATOM 1587 N N . SER A 1 197 ? -3.585 -0.376 -5.470 1.00 94.12 197 SER A N 1
ATOM 1588 C CA . SER A 1 197 ? -4.760 -0.988 -6.080 1.00 94.12 197 SER A CA 1
ATOM 1589 C C . SER A 1 197 ? -5.992 -0.086 -5.961 1.00 94.12 197 SER A C 1
ATOM 1591 O O . SER A 1 197 ? -6.033 0.821 -5.124 1.00 94.12 197 SER A O 1
ATOM 1593 N N . PHE A 1 198 ? -6.989 -0.298 -6.822 1.00 92.31 198 PHE A N 1
ATOM 1594 C CA . PHE A 1 198 ? -8.228 0.491 -6.833 1.00 92.31 198 PHE A CA 1
ATOM 1595 C C . PHE A 1 198 ? -9.042 0.371 -5.532 1.00 92.31 198 PHE A C 1
ATOM 1597 O O . PHE A 1 198 ? -9.784 1.287 -5.193 1.00 92.31 198 PHE A O 1
ATOM 1604 N N . ASP A 1 199 ? -8.884 -0.724 -4.789 1.00 87.56 199 ASP A N 1
ATOM 1605 C CA . ASP A 1 199 ? -9.544 -1.006 -3.509 1.00 87.56 199 ASP A CA 1
ATOM 1606 C C . ASP A 1 199 ? -8.703 -0.600 -2.281 1.00 87.56 199 ASP A C 1
ATOM 1608 O O . ASP A 1 199 ? -9.242 -0.434 -1.187 1.00 87.56 199 ASP A O 1
ATOM 1612 N N . ALA A 1 200 ? -7.402 -0.342 -2.460 1.00 87.75 200 ALA A N 1
ATOM 1613 C CA . ALA A 1 200 ? -6.461 0.037 -1.403 1.00 87.75 200 ALA A CA 1
ATOM 1614 C C . ALA A 1 200 ? -5.786 1.392 -1.673 1.00 87.75 200 ALA A C 1
ATOM 1616 O O . ALA A 1 200 ? -4.588 1.573 -1.445 1.00 87.75 200 ALA A O 1
ATOM 1617 N N . VAL A 1 201 ? -6.540 2.385 -2.155 1.00 89.62 201 VAL A N 1
ATOM 1618 C CA . VAL A 1 201 ? -5.981 3.670 -2.634 1.00 89.62 201 VAL A CA 1
ATOM 1619 C C . VAL A 1 201 ? -5.168 4.448 -1.591 1.00 89.62 201 VAL A C 1
ATOM 1621 O O . VAL A 1 201 ? -4.315 5.255 -1.954 1.00 89.62 201 VAL A O 1
ATOM 1624 N N . ASN A 1 202 ? -5.415 4.209 -0.300 1.00 84.44 202 ASN A N 1
ATOM 1625 C CA . ASN A 1 202 ? -4.722 4.883 0.799 1.00 84.44 202 ASN A CA 1
ATOM 1626 C C . ASN A 1 202 ? -3.571 4.065 1.399 1.00 84.44 202 ASN A C 1
ATOM 1628 O O . ASN A 1 202 ? -2.894 4.546 2.309 1.00 84.44 202 ASN A O 1
ATOM 1632 N N . LEU A 1 203 ? -3.328 2.848 0.905 1.00 86.06 203 LEU A N 1
ATOM 1633 C CA . LEU A 1 203 ? -2.198 2.049 1.347 1.00 86.06 203 LEU A CA 1
ATOM 1634 C C . LEU A 1 203 ? -0.899 2.667 0.824 1.00 86.06 203 LEU A C 1
ATOM 1636 O O . LEU A 1 203 ? -0.646 2.733 -0.380 1.00 86.06 203 LEU A O 1
ATOM 1640 N N . LYS A 1 204 ? -0.021 3.063 1.747 1.00 90.75 204 LYS A N 1
ATOM 1641 C CA . LYS A 1 204 ? 1.355 3.454 1.426 1.00 90.75 204 LYS A CA 1
ATOM 1642 C C . LYS A 1 204 ? 2.195 2.195 1.188 1.00 90.75 204 LYS A C 1
ATOM 1644 O O . LYS A 1 204 ? 3.001 1.812 2.039 1.00 90.75 204 LYS A O 1
ATOM 1649 N N . SER A 1 205 ? 1.978 1.520 0.063 1.00 91.88 205 SER A N 1
ATOM 1650 C CA . SER A 1 205 ? 2.760 0.342 -0.332 1.00 91.88 205 SER A CA 1
ATOM 1651 C C . SER A 1 205 ? 4.222 0.720 -0.577 1.00 91.88 205 SER A C 1
ATOM 1653 O O . SER A 1 205 ? 4.513 1.805 -1.090 1.00 91.88 205 SER A O 1
ATOM 1655 N N . TRP A 1 206 ? 5.154 -0.147 -0.177 1.00 94.12 206 TRP A N 1
ATOM 1656 C CA . TRP A 1 206 ? 6.589 0.123 -0.274 1.00 94.12 206 TRP A CA 1
ATOM 1657 C C . TRP A 1 206 ? 7.395 -1.159 -0.466 1.00 94.12 206 TRP A C 1
ATOM 1659 O O . TRP A 1 206 ? 7.488 -1.966 0.462 1.00 94.12 206 TRP A O 1
ATOM 1669 N N . TYR A 1 207 ? 7.968 -1.317 -1.661 1.00 95.56 207 TYR A N 1
ATOM 1670 C CA . TYR A 1 207 ? 8.683 -2.510 -2.124 1.00 95.56 207 TYR A CA 1
ATOM 1671 C C . TYR A 1 207 ? 7.953 -3.816 -1.774 1.00 95.56 207 TYR A C 1
ATOM 1673 O O . TYR A 1 207 ? 8.470 -4.628 -1.001 1.00 95.56 207 TYR A O 1
ATOM 1681 N N . PRO A 1 208 ? 6.734 -4.027 -2.308 1.00 93.81 208 PRO A N 1
ATOM 1682 C CA . PRO A 1 208 ? 5.891 -5.155 -1.912 1.00 93.81 208 PRO A CA 1
ATOM 1683 C C . PRO A 1 208 ? 6.501 -6.526 -2.248 1.00 93.81 208 PRO A C 1
ATOM 1685 O O . PRO A 1 208 ? 6.204 -7.497 -1.565 1.00 93.81 208 PRO A O 1
ATOM 1688 N N . PHE A 1 209 ? 7.393 -6.599 -3.243 1.00 94.81 209 PHE A N 1
ATOM 1689 C CA . PHE A 1 209 ? 8.067 -7.835 -3.665 1.00 94.81 209 PHE A CA 1
ATOM 1690 C C . PHE A 1 209 ? 9.386 -8.114 -2.928 1.00 94.81 209 PHE A C 1
ATOM 1692 O O . PHE A 1 209 ? 10.034 -9.119 -3.198 1.00 94.81 209 PHE A O 1
ATOM 1699 N N . GLN A 1 210 ? 9.808 -7.255 -1.994 1.00 95.00 210 GLN A N 1
ATOM 1700 C CA . GLN A 1 210 ? 10.934 -7.551 -1.100 1.00 95.00 210 GLN A CA 1
ATOM 1701 C C . GLN A 1 210 ? 10.413 -8.320 0.118 1.00 95.00 210 GLN A C 1
ATOM 1703 O O . GLN A 1 210 ? 10.278 -7.783 1.218 1.00 95.00 210 GLN A O 1
ATOM 1708 N N . ASP A 1 211 ? 10.061 -9.580 -0.125 1.00 92.25 211 ASP A N 1
ATOM 1709 C CA . ASP A 1 211 ? 9.388 -10.496 0.794 1.00 92.25 211 ASP A CA 1
ATOM 1710 C C . ASP A 1 211 ? 10.264 -11.714 1.162 1.00 92.25 211 ASP A C 1
ATOM 1712 O O . ASP A 1 211 ? 11.493 -11.693 1.038 1.00 92.25 211 ASP A O 1
ATOM 1716 N N . PHE A 1 212 ? 9.664 -12.784 1.691 1.00 91.81 212 PHE A N 1
ATOM 1717 C CA . PHE A 1 212 ? 10.413 -13.996 2.038 1.00 91.81 212 PHE A CA 1
ATOM 1718 C C . PHE A 1 212 ? 11.039 -14.657 0.799 1.00 91.81 212 PHE A C 1
ATOM 1720 O O . PHE A 1 212 ? 12.194 -15.075 0.863 1.00 91.81 212 PHE A O 1
ATOM 1727 N N . GLN A 1 213 ? 10.337 -14.672 -0.339 1.00 94.62 213 GLN A N 1
ATOM 1728 C CA . GLN A 1 213 ? 10.836 -15.252 -1.584 1.00 94.62 213 GLN A CA 1
ATOM 1729 C C . GLN A 1 213 ? 12.024 -14.451 -2.138 1.00 94.62 213 GLN A C 1
ATOM 1731 O O . GLN A 1 213 ? 13.002 -15.033 -2.613 1.00 94.62 213 GLN A O 1
ATOM 1736 N N . TYR A 1 214 ? 12.000 -13.121 -2.009 1.00 95.31 214 TYR A N 1
ATOM 1737 C CA . TYR A 1 214 ? 13.150 -12.267 -2.327 1.00 95.31 214 TYR A CA 1
ATOM 1738 C C . TYR A 1 214 ? 14.408 -12.670 -1.547 1.00 95.31 214 TYR A C 1
ATOM 1740 O O . TYR A 1 214 ? 15.492 -12.787 -2.126 1.00 95.31 214 TYR A O 1
ATOM 1748 N N . LYS A 1 215 ? 14.263 -12.929 -0.239 1.00 92.75 215 LYS A N 1
ATOM 1749 C CA . LYS A 1 215 ? 15.364 -13.394 0.619 1.00 92.75 215 LYS A CA 1
ATOM 1750 C C . LYS A 1 215 ? 15.863 -14.775 0.205 1.00 92.75 215 LYS A C 1
ATOM 1752 O O . LYS A 1 215 ? 17.071 -14.969 0.109 1.00 92.75 215 LYS A O 1
ATOM 1757 N N . GLU A 1 216 ? 14.959 -15.711 -0.074 1.00 94.88 216 GLU A N 1
ATOM 1758 C CA . GLU A 1 216 ? 15.313 -17.065 -0.526 1.00 94.88 216 GLU A CA 1
ATOM 1759 C C . GLU A 1 216 ? 16.112 -17.056 -1.833 1.00 94.88 216 GLU A C 1
ATOM 1761 O O . GLU A 1 216 ? 17.040 -17.846 -2.005 1.00 94.88 216 GLU A O 1
ATOM 1766 N N . TYR A 1 217 ? 15.800 -16.132 -2.742 1.00 95.88 217 TYR A N 1
ATOM 1767 C CA . TYR A 1 217 ? 16.551 -15.954 -3.983 1.00 95.88 217 TYR A CA 1
ATOM 1768 C C . TYR A 1 217 ? 17.861 -15.172 -3.826 1.00 95.88 217 TYR A C 1
ATOM 1770 O O . TYR A 1 217 ? 18.602 -15.045 -4.802 1.00 95.88 217 TYR A O 1
ATOM 1778 N N . GLY A 1 218 ? 18.197 -14.718 -2.616 1.00 94.56 218 GLY A N 1
ATOM 1779 C CA . GLY A 1 218 ? 19.460 -14.040 -2.318 1.00 94.56 218 GLY A CA 1
ATOM 1780 C C . GLY A 1 218 ? 19.446 -12.539 -2.602 1.00 94.56 218 GLY A C 1
ATOM 1781 O O . GLY A 1 218 ? 20.498 -11.958 -2.874 1.00 94.56 218 GLY A O 1
ATOM 1782 N N . GLY A 1 219 ? 18.270 -11.911 -2.568 1.00 93.50 219 GLY A N 1
ATOM 1783 C CA . GLY A 1 219 ? 18.139 -10.461 -2.636 1.00 93.50 219 GLY A CA 1
ATOM 1784 C C . GLY A 1 219 ? 18.877 -9.755 -1.489 1.00 93.50 219 GLY A C 1
ATOM 1785 O O . GLY A 1 219 ? 19.023 -10.304 -0.398 1.00 93.50 219 GLY A O 1
ATOM 1786 N N . GLN A 1 220 ? 19.375 -8.542 -1.740 1.00 88.56 220 GLN A N 1
ATOM 1787 C CA . GLN A 1 220 ? 20.279 -7.820 -0.826 1.00 88.56 220 GLN A CA 1
ATOM 1788 C C . GLN A 1 220 ? 19.721 -6.479 -0.326 1.00 88.56 220 GLN A C 1
ATOM 1790 O O . GLN A 1 220 ? 20.234 -5.921 0.649 1.00 88.56 220 GLN A O 1
ATOM 1795 N N . ASN A 1 221 ? 18.669 -5.968 -0.968 1.00 85.31 221 ASN A N 1
ATOM 1796 C CA . ASN A 1 221 ? 18.013 -4.709 -0.641 1.00 85.31 221 ASN A CA 1
ATOM 1797 C C . ASN A 1 221 ? 16.692 -5.005 0.081 1.00 85.31 221 ASN A C 1
ATOM 1799 O O . ASN A 1 221 ? 15.810 -5.655 -0.465 1.00 85.31 221 ASN A O 1
ATOM 1803 N N . TRP A 1 222 ? 16.540 -4.535 1.315 1.00 83.69 222 TRP A N 1
ATOM 1804 C CA . TRP A 1 222 ? 15.325 -4.696 2.108 1.00 83.69 222 TRP A CA 1
ATOM 1805 C C . TRP A 1 222 ? 14.724 -3.344 2.463 1.00 83.69 222 TRP A C 1
ATOM 1807 O O . TRP A 1 222 ? 15.150 -2.665 3.388 1.00 83.69 222 TRP A O 1
ATOM 1817 N N . LYS A 1 223 ? 13.715 -2.936 1.706 1.00 83.19 223 LYS A N 1
ATOM 1818 C CA . LYS A 1 223 ? 12.950 -1.694 1.820 1.00 83.19 223 LYS A CA 1
ATOM 1819 C C . LYS A 1 223 ? 13.843 -0.449 1.919 1.00 83.19 223 LYS A C 1
ATOM 1821 O O . LYS A 1 223 ? 13.561 0.457 2.697 1.00 83.19 223 LYS A O 1
ATOM 1826 N N . LYS A 1 224 ? 14.884 -0.400 1.073 1.00 72.81 224 LYS A N 1
ATOM 1827 C CA . LYS A 1 224 ? 16.006 0.573 1.043 1.00 72.81 224 LYS A CA 1
ATOM 1828 C C . LYS A 1 224 ? 17.080 0.416 2.129 1.00 72.81 224 LYS A C 1
ATOM 1830 O O . LYS A 1 224 ? 18.007 1.221 2.180 1.00 72.81 224 LYS A O 1
ATOM 1835 N N . GLU A 1 225 ? 17.024 -0.627 2.944 1.00 70.00 225 GLU A N 1
ATOM 1836 C CA . GLU A 1 225 ? 18.088 -0.993 3.881 1.00 70.00 225 GLU A CA 1
ATOM 1837 C C . GLU A 1 225 ? 18.933 -2.136 3.308 1.00 70.00 225 GLU A C 1
ATOM 1839 O O . GLU A 1 225 ? 18.427 -3.003 2.598 1.00 70.00 225 GLU A O 1
ATOM 1844 N N . LYS A 1 226 ? 20.239 -2.166 3.596 1.00 58.22 226 LYS A N 1
ATOM 1845 C CA . LYS A 1 226 ? 21.066 -3.329 3.239 1.00 58.22 226 LYS A CA 1
ATOM 1846 C C . LYS A 1 226 ? 20.774 -4.473 4.201 1.00 58.22 226 LYS A C 1
ATOM 1848 O O . LYS A 1 226 ? 20.829 -4.273 5.415 1.00 58.22 226 LYS A O 1
ATOM 1853 N N . ILE A 1 227 ? 20.544 -5.670 3.668 1.00 59.72 227 ILE A N 1
ATOM 1854 C CA . ILE A 1 227 ? 20.534 -6.889 4.481 1.00 59.72 227 ILE A CA 1
ATOM 1855 C C . ILE A 1 227 ? 21.981 -7.156 4.922 1.00 59.72 227 ILE A C 1
ATOM 1857 O O . ILE A 1 227 ? 22.883 -7.198 4.084 1.00 59.72 227 ILE A O 1
ATOM 1861 N N . LYS A 1 228 ? 22.202 -7.235 6.240 1.00 50.66 228 LYS A N 1
ATOM 1862 C CA . LYS A 1 228 ? 23.502 -7.576 6.836 1.00 50.66 228 LYS A CA 1
ATOM 1863 C C . LYS A 1 228 ? 23.799 -9.062 6.710 1.00 50.66 228 LYS A C 1
ATOM 1865 O O . LYS A 1 228 ? 22.842 -9.852 6.861 1.00 50.66 228 LYS A O 1
#

pLDDT: mean 87.46, std 16.31, range [39.78, 98.44]

Radius of gyration: 23.93 Å; chains: 1; bounding box: 91×58×49 Å

Foldseek 3Di:
DDDDDDDDDDDPPDPDDDFDKWFFEAPFFFFFAAEDPPGDTQWPPVCCVVVVHTDGDGDGRLWIWGFPDDDPQKTFIATPPPPVRRVRRTHITGVVGIHDPPPVPPPVLPADDPVQKDQPDWDDDPAEIETEMAGADPDDDLVRVLSVLVSCCVPPPPHFYKYWYWHDPVCVVVPPDPPDAQPNLLVCLVTGAAIAGSSNSNHSGGSVSLDPRNVVSPRQADSNDGDD

Secondary structure (DSSP, 8-state):
-PPP---PPP------PPPPPEEE-SSSEE-BSSSSTTSPBPB-HHHHHHHSS--B-EE-TT-EEEEEEEETTEEEEEEEESGGGTTT-EEEEEGGGEE---TT-----PPPPTTSEEEEEEEE-SS-EEEEEEE--S---HHHHHHHHHHHHHHH-SSSEEEEEES-GGGGGGTT--S--THHHHHHHHHEEEEE-SS-TT-----TT-SHHHHHTT--EETTEEP-